Protein AF-A0A660MXU9-F1 (afdb_monomer)

Sequence (195 aa):
MKNKTTAGLLAIFLGGLGVHKFYLGESGQGFIYLIFCWTFIPAIFGLFEGISYFSHDQERWDNKYNDGKDVTGRDYYDQLLKFEQLREKGL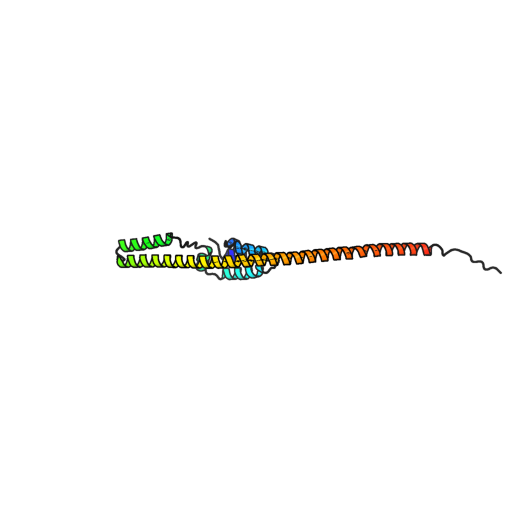IDQKEYERKVAELKEKIEKSENRKKQELQEIERIKEKNRKLNKILKRILFWVLGIILVRMAFVFLLIFLLGDSKDHKKSESVMNSSIGTTGNLFGENGGNVAGL

pLDDT: mean 81.88, std 14.17, range [42.75, 95.38]

Mean predicted aligned error: 16.98 Å

Solvent-accessible surface area (backbone atoms only — not comparable to full-atom values): 10810 Å² total; per-residue (Å²): 127,77,54,52,66,60,38,17,50,32,10,57,78,35,8,30,52,17,53,26,32,47,71,72,66,42,52,72,58,15,51,54,21,46,75,40,33,88,71,53,57,29,33,59,52,17,38,55,50,13,55,51,42,66,73,51,53,68,69,63,46,36,63,73,71,52,52,78,79,64,92,45,73,63,60,56,51,55,54,50,52,53,48,50,51,36,38,76,71,66,76,41,54,72,70,56,45,52,51,52,54,52,52,52,51,50,54,48,52,55,48,52,52,49,52,52,52,52,50,55,50,50,51,56,48,52,51,55,49,51,55,51,52,53,51,50,52,54,51,51,52,51,53,53,49,53,51,50,54,51,51,50,49,53,51,49,50,52,54,62,61,54,59,61,60,60,60,58,53,53,54,52,53,52,54,56,57,54,63,60,64,69,70,76,79,77,87,82,88,82,91,81,88,80,135

Secondary structure (DSSP, 8-state):
---HHHHHHHHHHHGGGTHHHHHHT-HHHHHHHHHTGGGSHHHHHHHHHHHHHHTS-HHHHHHHHT-----SHHHHHHHHHHHHHHHHTTSS-HHHHHHHHHHHHHHHHHHHHHHHHHHHHHHHHHHHHHHHHHHHHHHHHHHHHHHHHHHHHHHHHHHHHHTHHHHHHHHHHHHHHHHHHTTSSS---------

Structure (mmCIF, N/CA/C/O backbone):
data_AF-A0A660MXU9-F1
#
_entry.id   AF-A0A660MXU9-F1
#
loop_
_atom_site.group_PDB
_atom_site.id
_atom_site.type_symbol
_atom_site.label_atom_id
_atom_site.label_alt_id
_atom_site.label_comp_id
_atom_site.label_asym_id
_atom_site.label_entity_id
_atom_site.label_seq_id
_atom_site.pdbx_PDB_ins_code
_atom_site.Cartn_x
_atom_site.Cartn_y
_atom_site.Cartn_z
_atom_site.occupancy
_atom_site.B_iso_or_equiv
_atom_site.auth_seq_id
_atom_site.auth_comp_id
_atom_site.auth_asym_id
_atom_site.auth_atom_id
_atom_site.pdbx_PDB_model_num
ATOM 1 N N . MET A 1 1 ? -20.728 0.888 -2.886 1.00 77.81 1 MET A N 1
ATOM 2 C CA . MET A 1 1 ? -20.023 -0.342 -2.472 1.00 77.81 1 MET A CA 1
ATOM 3 C C . MET A 1 1 ? -19.399 -0.979 -3.702 1.00 77.81 1 MET A C 1
ATOM 5 O O . MET A 1 1 ? -20.051 -1.046 -4.737 1.00 77.81 1 MET A O 1
ATOM 9 N N . LYS A 1 2 ? -18.130 -1.364 -3.616 1.00 84.75 2 LYS A N 1
ATOM 10 C CA . LYS A 1 2 ? -17.364 -2.056 -4.655 1.00 84.75 2 LYS A CA 1
ATOM 11 C C . LYS A 1 2 ? -17.715 -3.540 -4.616 1.00 84.75 2 LYS A C 1
ATOM 13 O O . LYS A 1 2 ? -17.760 -4.130 -3.537 1.00 84.75 2 LYS A O 1
ATOM 18 N N . ASN A 1 3 ? -17.940 -4.139 -5.777 1.00 89.69 3 ASN A N 1
ATOM 19 C CA . ASN A 1 3 ? -18.342 -5.534 -5.911 1.00 89.69 3 ASN A CA 1
ATOM 20 C C . ASN A 1 3 ? -17.129 -6.417 -6.251 1.00 89.69 3 ASN A C 1
ATOM 22 O O . ASN A 1 3 ? -16.389 -6.122 -7.194 1.00 89.69 3 ASN A O 1
ATOM 26 N N . LYS A 1 4 ? -16.943 -7.509 -5.498 1.00 89.75 4 LYS A N 1
ATOM 27 C CA . LYS A 1 4 ? -15.837 -8.461 -5.687 1.00 89.75 4 LYS A CA 1
ATOM 28 C C . LYS A 1 4 ? -15.858 -9.143 -7.045 1.00 89.75 4 LYS A C 1
ATOM 30 O O . LYS A 1 4 ? -14.816 -9.291 -7.674 1.00 89.75 4 LYS A O 1
ATOM 35 N N . THR A 1 5 ? -17.048 -9.480 -7.530 1.00 90.31 5 THR A N 1
ATOM 36 C CA . THR A 1 5 ? -17.232 -10.154 -8.815 1.00 90.31 5 THR A CA 1
ATOM 37 C C . THR A 1 5 ? -16.805 -9.226 -9.946 1.00 90.31 5 THR A C 1
ATOM 39 O O . THR A 1 5 ? -16.012 -9.608 -10.798 1.00 90.31 5 THR A O 1
ATOM 42 N N . THR A 1 6 ? -17.238 -7.963 -9.908 1.00 91.19 6 THR A N 1
ATOM 43 C CA . THR A 1 6 ? -16.830 -6.949 -10.889 1.00 91.19 6 THR A CA 1
ATOM 44 C C . THR A 1 6 ? -15.319 -6.719 -10.870 1.00 91.19 6 THR A C 1
ATOM 46 O O . THR A 1 6 ? -14.705 -6.678 -11.933 1.00 91.19 6 THR A O 1
ATOM 49 N N . ALA A 1 7 ? -14.702 -6.637 -9.686 1.00 90.81 7 ALA A N 1
ATOM 50 C CA . ALA A 1 7 ? -13.251 -6.498 -9.556 1.00 90.81 7 ALA A CA 1
ATOM 51 C C . ALA A 1 7 ? -12.486 -7.712 -10.114 1.00 90.81 7 ALA A C 1
ATOM 53 O O . ALA A 1 7 ? -11.480 -7.532 -10.795 1.00 90.81 7 ALA A O 1
ATOM 54 N N . GLY A 1 8 ? -12.977 -8.932 -9.868 1.00 91.38 8 GLY A N 1
ATOM 55 C CA . GLY A 1 8 ? -12.412 -10.169 -10.409 1.00 91.38 8 GLY A CA 1
ATOM 56 C C . GLY A 1 8 ? -12.503 -10.247 -11.935 1.00 91.38 8 GLY A C 1
ATOM 57 O O . GLY A 1 8 ? -11.504 -10.530 -12.593 1.00 91.38 8 GLY A O 1
ATOM 58 N N . LEU A 1 9 ? -13.661 -9.913 -12.520 1.00 92.00 9 LEU A N 1
ATOM 59 C CA . LEU A 1 9 ? -13.820 -9.837 -13.979 1.00 92.00 9 LEU A CA 1
ATOM 60 C C . LEU A 1 9 ? -12.886 -8.789 -14.598 1.00 92.00 9 LEU A C 1
ATOM 62 O O . LEU A 1 9 ? -12.193 -9.078 -15.572 1.00 92.00 9 LEU A O 1
ATOM 66 N N . LEU A 1 10 ? -12.823 -7.589 -14.017 1.00 90.69 10 LEU A N 1
ATOM 67 C CA . LEU A 1 10 ? -11.909 -6.536 -14.469 1.00 90.69 10 LEU A CA 1
ATOM 68 C C . LEU A 1 10 ? -10.446 -6.991 -14.408 1.00 90.69 10 LEU A C 1
ATOM 70 O O . LEU A 1 10 ? -9.669 -6.640 -15.291 1.00 90.69 10 LEU A O 1
ATOM 74 N N . ALA A 1 11 ? -10.072 -7.781 -13.402 1.00 90.62 11 ALA A N 1
ATOM 75 C CA . ALA A 1 11 ? -8.710 -8.278 -13.246 1.00 90.62 11 ALA A CA 1
ATOM 76 C C . ALA A 1 11 ? -8.360 -9.362 -14.281 1.00 90.62 11 ALA A C 1
ATOM 78 O O . ALA A 1 11 ? -7.239 -9.390 -14.776 1.00 90.62 11 ALA A O 1
ATOM 79 N N . ILE A 1 12 ? -9.314 -10.211 -14.672 1.00 89.69 12 ILE A N 1
ATOM 80 C CA . ILE A 1 12 ? -9.086 -11.251 -15.689 1.00 89.69 12 ILE A CA 1
ATOM 81 C C . ILE A 1 12 ? -9.030 -10.652 -17.100 1.00 89.69 12 ILE A C 1
ATOM 83 O O . ILE A 1 12 ? -8.106 -10.943 -17.854 1.00 89.69 12 ILE A O 1
ATOM 87 N N . PHE A 1 13 ? -9.996 -9.804 -17.467 1.00 88.94 13 PHE A N 1
ATOM 88 C CA . PHE A 1 13 ? -10.093 -9.268 -18.832 1.00 88.94 13 PHE A CA 1
ATOM 89 C C . PHE A 1 13 ? -9.194 -8.051 -19.067 1.00 88.94 13 PHE A C 1
ATOM 91 O O . PHE A 1 13 ? -8.647 -7.877 -20.152 1.00 88.94 13 PHE A O 1
ATOM 98 N N . LEU A 1 14 ? -9.032 -7.206 -18.048 1.00 89.69 14 LEU A N 1
ATOM 99 C CA . LEU A 1 14 ? -8.335 -5.918 -18.116 1.00 89.69 14 LEU A CA 1
ATOM 100 C C . LEU A 1 14 ? -7.132 -5.850 -17.153 1.00 89.69 14 LEU A C 1
ATOM 102 O O . LEU A 1 14 ? -6.583 -4.770 -16.910 1.00 89.69 14 LEU A O 1
ATOM 106 N N . GLY A 1 15 ? -6.680 -7.000 -16.640 1.00 83.44 15 GLY A N 1
ATOM 107 C CA . GLY A 1 15 ? -5.554 -7.105 -15.709 1.00 83.44 15 GLY A CA 1
ATOM 108 C C . GLY A 1 15 ? -4.242 -6.585 -16.271 1.00 83.44 15 GLY A C 1
ATOM 109 O O . GLY A 1 15 ? -3.501 -5.920 -15.560 1.00 83.44 15 GLY A O 1
ATOM 110 N N . GLY A 1 16 ? -3.995 -6.781 -17.570 1.00 84.38 16 GLY A N 1
ATOM 111 C CA . GLY A 1 16 ? -2.799 -6.260 -18.243 1.00 84.38 16 GLY A CA 1
ATOM 112 C C . GLY A 1 16 ? -2.692 -4.732 -18.247 1.00 84.38 16 GLY A C 1
ATOM 113 O O . GLY A 1 16 ? -1.589 -4.198 -18.307 1.00 84.38 16 GLY A O 1
ATOM 114 N N . LEU A 1 17 ? -3.824 -4.032 -18.138 1.00 87.81 17 LEU A N 1
ATOM 115 C CA . LEU A 1 17 ? -3.893 -2.572 -18.037 1.00 87.81 17 LEU A CA 1
ATOM 116 C C . LEU A 1 17 ? -4.013 -2.088 -16.581 1.00 87.81 17 LEU A C 1
ATOM 118 O O . LEU A 1 17 ? -3.850 -0.899 -16.316 1.00 87.81 17 LEU A O 1
ATOM 122 N N . GLY A 1 18 ? -4.314 -2.987 -15.635 1.00 88.31 18 GLY A N 1
ATOM 123 C CA . GLY A 1 18 ? -4.484 -2.661 -14.216 1.00 88.31 18 GLY A CA 1
ATOM 124 C C . GLY A 1 18 ? -5.802 -1.967 -13.860 1.00 88.31 18 GLY A C 1
ATOM 125 O O . GLY A 1 18 ? -5.892 -1.346 -12.800 1.00 88.31 18 GLY A O 1
ATOM 126 N N . VAL A 1 19 ? -6.833 -2.037 -14.712 1.00 90.94 19 VAL A N 1
ATOM 127 C CA . VAL A 1 19 ? -8.106 -1.304 -14.512 1.00 90.94 19 VAL A CA 1
ATOM 128 C C . VAL A 1 19 ? -8.834 -1.731 -13.234 1.00 90.94 19 VAL A C 1
ATOM 130 O O . VAL A 1 19 ? -9.451 -0.905 -12.558 1.00 90.94 19 VAL A O 1
ATOM 133 N N . HIS A 1 20 ? -8.700 -2.994 -12.831 1.00 92.06 20 HIS A N 1
ATOM 134 C CA . HIS A 1 20 ? -9.252 -3.505 -11.574 1.00 92.06 20 HIS A CA 1
ATOM 135 C C . HIS A 1 20 ? -8.702 -2.789 -10.335 1.00 92.06 20 HIS A C 1
ATOM 137 O O . HIS A 1 20 ? -9.435 -2.609 -9.364 1.00 92.06 20 HIS A O 1
ATOM 143 N N . LYS A 1 21 ? -7.453 -2.308 -10.366 1.00 89.19 21 LYS A N 1
ATOM 144 C CA . LYS A 1 21 ? -6.863 -1.529 -9.264 1.00 89.19 21 LYS A CA 1
ATOM 145 C C . LYS A 1 21 ? -7.472 -0.139 -9.154 1.00 89.19 21 LYS A C 1
ATOM 147 O O . LYS A 1 21 ? -7.736 0.329 -8.047 1.00 89.19 21 LYS A O 1
ATOM 152 N N . PHE A 1 22 ? -7.772 0.492 -10.289 1.00 89.69 22 PHE A N 1
ATOM 153 C CA . PHE A 1 22 ? -8.488 1.767 -10.312 1.00 89.69 22 PHE A CA 1
ATOM 154 C C . PHE A 1 22 ? -9.921 1.619 -9.789 1.00 89.69 22 PHE A C 1
ATOM 156 O O . PHE A 1 22 ? -10.367 2.457 -9.009 1.00 89.69 22 PHE A O 1
ATOM 163 N N . TYR A 1 23 ? -10.605 0.516 -10.119 1.00 88.81 23 TYR A N 1
ATOM 164 C CA . TYR A 1 23 ? -11.930 0.205 -9.567 1.00 88.81 23 TYR A CA 1
ATOM 165 C C . TYR A 1 23 ? -11.922 0.085 -8.031 1.00 88.81 23 TYR A C 1
ATOM 167 O O . TYR A 1 23 ? -12.859 0.517 -7.358 1.00 88.81 23 TYR A O 1
ATOM 175 N N . LEU A 1 24 ? -10.842 -0.455 -7.456 1.00 87.31 24 LEU A N 1
ATOM 176 C CA . LEU A 1 24 ? -10.698 -0.614 -6.005 1.00 87.31 24 LEU A CA 1
ATOM 177 C C . LEU A 1 24 ? -10.271 0.673 -5.275 1.00 87.31 24 LEU A C 1
ATOM 179 O O . LEU A 1 24 ? -10.400 0.742 -4.049 1.00 87.31 24 LEU A O 1
ATOM 183 N N . GLY A 1 25 ? -9.848 1.710 -6.007 1.00 83.50 25 GLY A N 1
ATOM 184 C CA . GLY A 1 25 ? -9.304 2.958 -5.459 1.00 83.50 25 GLY A CA 1
ATOM 185 C C . GLY A 1 25 ? -7.797 2.909 -5.174 1.00 83.50 25 GLY A C 1
ATOM 186 O O . GLY A 1 25 ? -7.254 3.825 -4.563 1.00 83.50 25 GLY A O 1
ATOM 187 N N . GLU A 1 26 ? -7.102 1.862 -5.627 1.00 85.81 26 GLU A N 1
ATOM 188 C CA . GLU A 1 26 ? -5.655 1.669 -5.473 1.00 85.81 26 GLU A CA 1
ATOM 189 C C . GLU A 1 26 ? -4.888 2.288 -6.665 1.00 85.81 26 GLU A C 1
ATOM 191 O O . GLU A 1 26 ? -4.078 1.632 -7.326 1.00 85.81 26 GLU A O 1
ATOM 196 N N . SER A 1 27 ? -5.136 3.571 -6.963 1.00 84.94 27 SER A N 1
ATOM 197 C CA . SER A 1 27 ? -4.652 4.250 -8.183 1.00 84.94 27 SER A CA 1
ATOM 198 C C . SER A 1 27 ? -3.130 4.207 -8.374 1.00 84.94 27 SER A C 1
ATOM 200 O O . SER A 1 27 ? -2.647 4.165 -9.504 1.00 84.94 27 SER A O 1
ATOM 202 N N . GLY A 1 28 ? -2.361 4.173 -7.280 1.00 86.69 28 GLY A N 1
ATOM 203 C CA . GLY A 1 28 ? -0.902 4.039 -7.338 1.00 86.69 28 GLY A CA 1
ATOM 204 C C . GLY A 1 28 ? -0.446 2.709 -7.949 1.00 86.69 28 GLY A C 1
ATOM 205 O O . GLY A 1 28 ? 0.465 2.697 -8.772 1.00 86.69 28 GLY A O 1
ATOM 206 N N . GLN A 1 29 ? -1.104 1.596 -7.601 1.00 85.88 29 GLN A N 1
ATOM 207 C CA . GLN A 1 29 ? -0.795 0.285 -8.184 1.00 85.88 29 GLN A CA 1
ATOM 208 C C . GLN A 1 29 ? -1.282 0.185 -9.631 1.00 85.88 29 GLN A C 1
ATOM 210 O O . GLN A 1 29 ? -0.568 -0.356 -10.472 1.00 85.88 29 GLN A O 1
ATOM 215 N N . GLY A 1 30 ? -2.439 0.776 -9.943 1.00 88.38 30 GLY A N 1
ATOM 216 C CA . GLY A 1 30 ? -2.940 0.855 -11.316 1.00 88.38 30 GLY A CA 1
ATOM 217 C C . GLY A 1 30 ? -1.953 1.538 -12.271 1.00 88.38 30 GLY A C 1
ATOM 218 O O . GLY A 1 30 ? -1.724 1.049 -13.374 1.00 88.38 30 GLY A O 1
ATOM 219 N N . PHE A 1 31 ? -1.284 2.612 -11.834 1.00 89.75 31 PHE A N 1
ATOM 220 C CA . PHE A 1 31 ? -0.287 3.302 -12.663 1.00 89.75 31 PHE A CA 1
ATOM 221 C C . PHE A 1 31 ? 0.958 2.447 -12.940 1.00 89.75 31 PHE A C 1
ATOM 223 O O . PHE A 1 31 ? 1.503 2.482 -14.040 1.00 89.75 31 PHE A O 1
ATOM 230 N N . ILE A 1 32 ? 1.389 1.640 -11.965 1.00 87.00 32 ILE A N 1
ATOM 231 C CA . ILE A 1 32 ? 2.496 0.691 -12.154 1.00 87.00 32 ILE A CA 1
ATOM 232 C C . ILE A 1 32 ? 2.116 -0.340 -13.221 1.00 87.00 32 ILE A C 1
ATOM 234 O O . ILE A 1 32 ? 2.888 -0.569 -14.149 1.00 87.00 32 ILE A O 1
ATOM 238 N N . TYR A 1 33 ? 0.915 -0.912 -13.132 1.00 88.50 33 TYR A N 1
ATOM 239 C CA . TYR A 1 33 ? 0.416 -1.864 -14.127 1.00 88.50 33 TYR A CA 1
ATOM 240 C C . TYR A 1 33 ? 0.352 -1.240 -15.528 1.00 88.50 33 TYR A C 1
ATOM 242 O O . TYR A 1 33 ? 0.762 -1.875 -16.496 1.00 88.50 33 TYR A O 1
ATOM 250 N N . LEU A 1 34 ? -0.069 0.023 -15.629 1.00 88.00 34 LEU A N 1
ATOM 251 C CA . LEU A 1 34 ? -0.152 0.738 -16.900 1.00 88.00 34 LEU A CA 1
ATOM 252 C C . LEU A 1 34 ? 1.224 0.988 -17.539 1.00 88.00 34 LEU A C 1
ATOM 254 O O . LEU A 1 34 ? 1.370 0.818 -18.743 1.00 88.00 34 LEU A O 1
ATOM 258 N N . ILE A 1 35 ? 2.249 1.348 -16.756 1.00 88.06 35 ILE A N 1
ATOM 259 C CA . ILE A 1 35 ? 3.618 1.546 -17.275 1.00 88.06 35 ILE A CA 1
ATOM 260 C C . ILE A 1 35 ? 4.226 0.226 -17.763 1.00 88.06 35 ILE A C 1
ATOM 262 O O . ILE A 1 35 ? 4.982 0.211 -18.733 1.00 88.06 35 ILE A O 1
ATOM 266 N N . PHE A 1 36 ? 3.919 -0.883 -17.089 1.00 83.00 36 PHE A N 1
ATOM 267 C CA . PHE A 1 36 ? 4.445 -2.205 -17.425 1.00 83.00 36 PHE A CA 1
ATOM 268 C C . PHE A 1 36 ? 3.559 -2.989 -18.403 1.00 83.00 36 PHE A C 1
ATOM 270 O O . PHE A 1 36 ? 3.879 -4.133 -18.707 1.00 83.00 36 PHE A O 1
ATOM 277 N N . CYS A 1 37 ? 2.474 -2.415 -18.933 1.00 85.25 37 CYS A N 1
ATOM 278 C CA . CYS A 1 37 ? 1.518 -3.157 -19.766 1.00 85.25 37 CYS A CA 1
ATOM 279 C C . CYS A 1 37 ? 2.165 -3.790 -21.016 1.00 85.25 37 CYS A C 1
ATOM 281 O O . CYS A 1 37 ? 1.760 -4.865 -21.450 1.00 85.25 37 CYS A O 1
ATOM 283 N N . TRP A 1 38 ? 3.238 -3.182 -21.533 1.00 83.81 38 TRP A N 1
ATOM 284 C CA . TRP A 1 38 ? 4.005 -3.669 -22.683 1.00 83.81 38 TRP A CA 1
ATOM 285 C C . TRP A 1 38 ? 4.897 -4.886 -22.391 1.00 83.81 38 TRP A C 1
ATOM 287 O O . TRP A 1 38 ? 5.351 -5.539 -23.326 1.00 83.81 38 TRP A O 1
ATOM 297 N N . THR A 1 39 ? 5.152 -5.223 -21.122 1.00 83.06 39 THR A N 1
ATOM 298 C CA . THR A 1 39 ? 5.961 -6.400 -20.764 1.00 83.06 39 THR A CA 1
ATOM 299 C C . THR A 1 39 ? 5.128 -7.673 -20.632 1.00 83.06 39 THR A C 1
ATOM 301 O O . THR A 1 39 ? 5.692 -8.730 -20.368 1.00 83.06 39 THR A O 1
ATOM 304 N N . PHE A 1 40 ? 3.796 -7.588 -20.771 1.00 81.88 40 PHE A N 1
ATOM 305 C CA . PHE A 1 40 ? 2.817 -8.662 -20.520 1.00 81.88 40 PHE A CA 1
ATOM 306 C C . PHE A 1 40 ? 2.827 -9.263 -19.098 1.00 81.88 40 PHE A C 1
ATOM 308 O O . PHE A 1 40 ? 1.883 -9.958 -18.723 1.00 81.88 40 PHE A O 1
ATOM 315 N N . ILE A 1 41 ? 3.814 -8.936 -18.258 1.00 86.38 41 ILE A N 1
ATOM 316 C CA . ILE A 1 41 ? 3.898 -9.341 -16.848 1.00 86.38 41 ILE A CA 1
ATOM 317 C C . ILE A 1 41 ? 2.635 -8.933 -16.062 1.00 86.38 41 ILE A C 1
ATOM 319 O O . ILE A 1 41 ? 2.099 -9.780 -15.343 1.00 86.38 41 ILE A O 1
ATOM 323 N N . PRO A 1 42 ? 2.089 -7.704 -16.208 1.00 86.50 42 PRO A N 1
ATOM 324 C CA . PRO A 1 42 ? 0.882 -7.302 -15.480 1.00 86.50 42 PRO A CA 1
ATOM 325 C C . PRO A 1 42 ? -0.353 -8.149 -15.806 1.00 86.50 42 PRO A C 1
ATOM 327 O O . PRO A 1 42 ? -1.220 -8.312 -14.951 1.00 86.50 42 PRO A O 1
ATOM 330 N N . ALA A 1 43 ? -0.432 -8.732 -17.008 1.00 86.44 43 ALA A N 1
ATOM 331 C CA . ALA A 1 43 ? -1.563 -9.571 -17.401 1.00 86.44 43 ALA A CA 1
ATOM 332 C C . ALA A 1 43 ? -1.605 -10.881 -16.599 1.00 86.44 43 ALA A C 1
ATOM 334 O O . ALA A 1 43 ? -2.670 -11.296 -16.147 1.00 86.44 43 ALA A O 1
ATOM 335 N N . ILE A 1 44 ? -0.439 -11.489 -16.353 1.00 90.56 44 ILE A N 1
ATOM 336 C CA . ILE A 1 44 ? -0.323 -12.718 -15.558 1.00 90.56 44 ILE A CA 1
ATOM 337 C C . ILE A 1 44 ? -0.666 -12.436 -14.091 1.00 90.56 44 ILE A C 1
ATOM 339 O O . ILE A 1 44 ? -1.448 -13.165 -13.484 1.00 90.56 44 ILE A O 1
ATOM 343 N N . PHE A 1 45 ? -0.131 -11.350 -13.525 1.00 90.00 45 PHE A N 1
ATOM 344 C CA . PHE A 1 45 ? -0.449 -10.949 -12.152 1.00 90.00 45 PHE A CA 1
ATOM 345 C C . PHE A 1 45 ? -1.931 -10.594 -11.972 1.00 90.00 45 PHE A C 1
ATOM 347 O O . PHE A 1 45 ? -2.537 -11.017 -10.989 1.00 90.00 45 PHE A O 1
ATOM 354 N N . GLY A 1 46 ? -2.536 -9.890 -12.934 1.00 88.25 46 GLY A N 1
ATOM 355 C CA . GLY A 1 46 ? -3.966 -9.576 -12.923 1.00 88.25 46 GLY A CA 1
ATOM 356 C C . GLY A 1 46 ? -4.850 -10.826 -12.928 1.00 88.25 46 GLY A C 1
ATOM 357 O O . GLY A 1 46 ? -5.851 -10.868 -12.217 1.00 88.25 46 GLY A O 1
ATOM 358 N N . LEU A 1 47 ? -4.443 -11.885 -13.633 1.00 91.12 47 LEU A N 1
ATOM 359 C CA . LEU A 1 47 ? -5.163 -13.158 -13.640 1.00 91.12 47 LEU A CA 1
ATOM 360 C C . LEU A 1 47 ? -5.128 -13.852 -12.267 1.00 91.12 47 LEU A C 1
ATOM 362 O O . LEU A 1 47 ? -6.171 -14.286 -11.774 1.00 91.12 47 LEU A O 1
ATOM 366 N N . PHE A 1 48 ? -3.964 -13.894 -11.606 1.00 93.62 48 PHE A N 1
ATOM 367 C CA . PHE A 1 48 ? -3.854 -14.414 -10.234 1.00 93.62 48 PHE A CA 1
ATOM 368 C C . PHE A 1 48 ? -4.664 -13.586 -9.229 1.00 93.62 48 PHE A C 1
ATOM 370 O O . PHE A 1 48 ? -5.350 -14.147 -8.372 1.00 93.62 48 PHE A O 1
ATOM 377 N N . GLU A 1 49 ? -4.613 -12.256 -9.335 1.0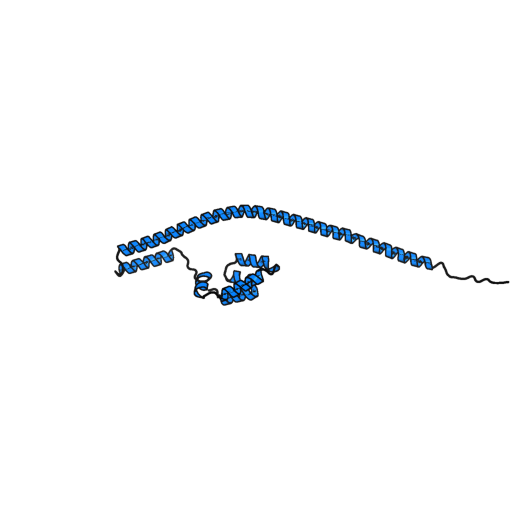0 89.75 49 GLU A N 1
ATOM 378 C CA . GLU A 1 49 ? -5.402 -11.364 -8.483 1.00 89.75 49 GLU A CA 1
ATOM 379 C C . GLU A 1 49 ? -6.907 -11.549 -8.708 1.00 89.75 49 GLU A C 1
ATOM 381 O O . GLU A 1 49 ? -7.660 -11.614 -7.737 1.00 89.75 49 GLU A O 1
ATOM 386 N N . GLY A 1 50 ? -7.345 -11.717 -9.958 1.00 91.50 50 GLY A N 1
ATOM 387 C CA . GLY A 1 50 ? -8.743 -11.970 -10.294 1.00 91.50 50 GLY A CA 1
ATOM 388 C C . GLY A 1 50 ? -9.285 -13.241 -9.646 1.00 91.50 50 GLY A C 1
ATOM 389 O O . GLY A 1 50 ? -10.330 -13.196 -8.998 1.00 91.50 50 GLY A O 1
ATOM 390 N N . ILE A 1 51 ? -8.543 -14.350 -9.735 1.00 92.44 51 ILE A N 1
ATOM 391 C CA . ILE A 1 51 ? -8.902 -15.617 -9.073 1.00 92.44 51 ILE A CA 1
ATOM 392 C C . ILE A 1 51 ? -8.929 -15.439 -7.548 1.00 92.44 51 ILE A C 1
ATOM 394 O O . ILE A 1 51 ? -9.872 -15.865 -6.886 1.00 92.44 51 ILE A O 1
ATOM 398 N N . SER A 1 52 ? -7.930 -14.753 -6.987 1.00 90.25 52 SER A N 1
ATOM 399 C CA . SER A 1 52 ? -7.866 -14.465 -5.551 1.00 90.25 52 SER A CA 1
ATOM 400 C C . SER A 1 52 ? -9.074 -13.657 -5.060 1.00 90.25 52 SER A C 1
ATOM 402 O O . SER A 1 52 ? -9.600 -13.929 -3.980 1.00 90.25 52 SER A O 1
ATOM 404 N N . TYR A 1 53 ? -9.567 -12.690 -5.840 1.00 90.62 53 TYR A N 1
ATOM 405 C CA . TYR A 1 53 ? -10.751 -11.901 -5.478 1.00 90.62 53 TYR A CA 1
ATOM 406 C C . TYR A 1 53 ? -12.034 -12.729 -5.445 1.00 90.62 53 TYR A C 1
ATOM 408 O O . TYR A 1 53 ? -12.867 -12.503 -4.566 1.00 90.62 53 TYR A O 1
ATOM 416 N N . PHE A 1 54 ? -12.180 -13.718 -6.330 1.00 88.56 54 PHE A N 1
ATOM 417 C CA . PHE A 1 54 ? -13.308 -14.650 -6.269 1.00 88.56 54 PHE A CA 1
ATOM 418 C C . PHE A 1 54 ? -13.278 -15.525 -5.014 1.00 88.56 54 PHE A C 1
ATOM 420 O O . PHE A 1 54 ? -14.334 -15.814 -4.454 1.00 88.56 54 PHE A O 1
ATOM 427 N N . SER A 1 55 ? -12.085 -15.875 -4.531 1.00 89.00 55 SER A N 1
ATOM 428 C CA . SER A 1 55 ? -11.898 -16.682 -3.321 1.00 89.00 55 SER A CA 1
ATOM 429 C C . SER A 1 55 ? -12.035 -15.902 -2.006 1.00 89.00 55 SER A C 1
ATOM 431 O O . SER A 1 55 ? -11.892 -16.493 -0.940 1.00 89.00 55 SER A O 1
ATOM 433 N N . HIS A 1 56 ? -12.284 -14.587 -2.034 1.00 84.88 56 HIS A N 1
ATOM 434 C CA . HIS A 1 56 ? -12.507 -13.814 -0.809 1.00 84.88 56 HIS A CA 1
ATOM 435 C C . HIS A 1 56 ? -13.946 -13.955 -0.285 1.00 84.88 56 HIS A C 1
ATOM 437 O O . HIS A 1 56 ? -14.931 -13.766 -1.015 1.00 84.88 56 HIS A O 1
ATOM 443 N N . ASP A 1 5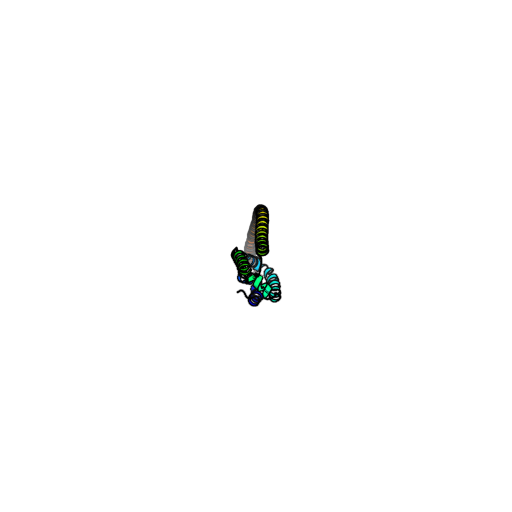7 ? -14.059 -14.174 1.027 1.00 89.12 57 ASP A N 1
ATOM 444 C CA . ASP A 1 57 ? -15.324 -14.089 1.757 1.00 89.12 57 ASP A CA 1
ATOM 445 C C . ASP A 1 57 ? -15.918 -12.681 1.686 1.00 89.12 57 ASP A C 1
ATOM 447 O O . ASP A 1 57 ? -15.197 -11.678 1.664 1.00 89.12 57 ASP A O 1
ATOM 451 N N . GLN A 1 58 ? -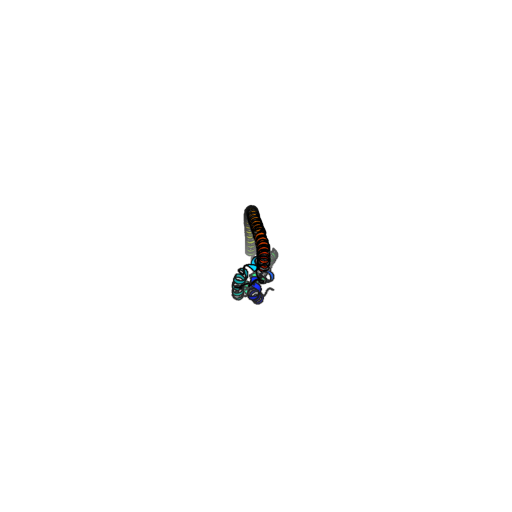17.252 -12.604 1.664 1.00 85.25 58 GLN A N 1
ATOM 452 C CA . GLN A 1 58 ? -17.973 -11.336 1.520 1.00 85.25 58 GLN A CA 1
ATOM 453 C C . GLN A 1 58 ? -17.683 -10.375 2.679 1.00 85.25 58 GLN A C 1
ATOM 455 O O . GLN A 1 58 ? -17.385 -9.210 2.444 1.00 85.25 58 GLN A O 1
ATOM 460 N N . GLU A 1 59 ? -17.671 -10.878 3.913 1.00 80.50 59 GLU A N 1
ATOM 461 C CA . GLU A 1 59 ? -17.352 -10.081 5.101 1.00 80.50 59 GLU A CA 1
ATOM 462 C C . GLU A 1 59 ? -15.930 -9.504 5.031 1.00 80.50 59 GLU A C 1
ATOM 464 O O . GLU A 1 59 ? -15.703 -8.322 5.288 1.00 80.50 59 GLU A O 1
ATOM 469 N N . ARG A 1 60 ? -14.958 -10.321 4.606 1.00 80.19 60 ARG A N 1
ATOM 470 C CA . ARG A 1 60 ? -13.562 -9.894 4.454 1.00 80.19 60 ARG A CA 1
ATOM 471 C C . ARG A 1 60 ? -13.402 -8.853 3.347 1.00 80.19 60 ARG A C 1
ATOM 473 O O . ARG A 1 60 ? -12.597 -7.932 3.483 1.00 80.19 60 ARG A O 1
ATOM 480 N N . TRP A 1 61 ? -14.153 -9.002 2.258 1.00 85.25 61 TRP A N 1
ATOM 481 C CA . TRP A 1 61 ? -14.195 -8.040 1.162 1.00 85.25 61 TRP A CA 1
ATOM 482 C C . TRP A 1 61 ? -14.768 -6.702 1.614 1.00 85.25 61 TRP A C 1
ATOM 484 O O . TRP A 1 61 ? -14.157 -5.656 1.381 1.00 85.25 61 TRP A O 1
ATOM 494 N N . ASP A 1 62 ? -15.917 -6.745 2.284 1.00 84.88 62 ASP A N 1
ATOM 495 C CA . ASP A 1 62 ? -16.613 -5.548 2.716 1.00 84.88 62 ASP A CA 1
ATOM 496 C C . ASP A 1 62 ? -15.770 -4.797 3.747 1.00 84.88 62 ASP A C 1
ATOM 498 O O . ASP A 1 62 ? -15.483 -3.625 3.520 1.00 84.88 62 ASP A O 1
ATOM 502 N N . ASN A 1 63 ? -15.202 -5.483 4.744 1.00 80.62 63 ASN A N 1
ATOM 503 C CA . ASN A 1 63 ? -14.253 -4.901 5.704 1.00 80.62 63 ASN A CA 1
ATOM 504 C C . ASN A 1 63 ? -13.050 -4.207 5.038 1.00 80.62 63 ASN A C 1
ATOM 506 O O . ASN A 1 63 ? -12.596 -3.160 5.496 1.00 80.62 63 ASN A O 1
ATOM 510 N N . LYS A 1 64 ? -12.518 -4.767 3.944 1.00 81.25 64 LYS A N 1
ATOM 511 C CA . LYS A 1 64 ? -11.315 -4.236 3.284 1.00 81.25 64 LYS A CA 1
ATOM 512 C C . LYS A 1 64 ? -11.603 -3.100 2.300 1.00 81.25 64 LYS A C 1
ATOM 514 O O . LYS A 1 64 ? -10.800 -2.177 2.187 1.00 81.25 64 LYS A O 1
ATOM 519 N N . TYR A 1 65 ? -12.706 -3.177 1.557 1.00 81.31 65 TYR A N 1
ATOM 520 C CA . TYR A 1 65 ? -12.956 -2.298 0.411 1.00 81.31 65 TYR A CA 1
ATOM 521 C C . TYR A 1 65 ? -14.173 -1.374 0.571 1.00 81.31 65 TYR A C 1
ATOM 523 O O . TYR A 1 65 ? -14.225 -0.359 -0.136 1.00 81.31 65 TYR A O 1
ATOM 531 N N . ASN A 1 66 ? -15.111 -1.692 1.475 1.00 80.50 66 ASN A N 1
ATOM 532 C CA . ASN A 1 66 ? -16.415 -1.025 1.616 1.00 80.50 66 ASN A CA 1
ATOM 533 C C . ASN A 1 66 ? -16.725 -0.474 3.013 1.00 80.50 66 ASN A C 1
ATOM 535 O O . ASN A 1 66 ? -17.519 0.455 3.110 1.00 80.50 66 ASN A O 1
ATOM 539 N N . ASP A 1 67 ? -16.138 -1.034 4.066 1.00 71.44 67 ASP A N 1
ATOM 540 C CA . ASP A 1 67 ? -16.610 -0.854 5.440 1.00 71.44 67 ASP A CA 1
ATOM 541 C C . ASP A 1 67 ? -16.281 0.520 5.995 1.00 71.44 67 ASP A C 1
ATOM 543 O O . ASP A 1 67 ? -16.968 0.980 6.892 1.00 71.44 67 ASP A O 1
ATOM 547 N N . GLY A 1 68 ? -15.291 1.222 5.435 1.00 60.66 68 GLY A N 1
ATOM 548 C CA . GLY A 1 68 ? -15.055 2.628 5.753 1.00 60.66 68 GLY A CA 1
ATOM 549 C C . GLY A 1 68 ? -14.992 2.921 7.252 1.00 60.66 68 GLY A C 1
ATOM 550 O O . GLY A 1 68 ? -15.210 4.075 7.602 1.00 60.66 68 GLY A O 1
ATOM 551 N N . LYS A 1 69 ? -14.734 1.901 8.099 1.00 53.09 69 LYS A N 1
ATOM 552 C CA . LYS A 1 69 ? -14.701 2.005 9.554 1.00 53.09 69 LYS A CA 1
ATOM 553 C C . LYS A 1 69 ? -13.550 2.909 9.891 1.00 53.09 69 LYS A C 1
ATOM 555 O O . LYS A 1 69 ? -12.385 2.522 10.004 1.00 53.09 69 LYS A O 1
ATOM 560 N N . ASP A 1 70 ? -13.912 4.167 9.960 1.00 52.62 70 ASP A N 1
ATOM 561 C CA . ASP A 1 70 ? -13.099 5.224 10.434 1.00 52.62 70 ASP A CA 1
ATOM 562 C C . ASP A 1 70 ? -12.991 4.966 11.930 1.00 52.62 70 ASP A C 1
ATOM 564 O O . ASP A 1 70 ? -13.924 5.159 12.699 1.00 52.62 70 ASP A O 1
ATOM 568 N N . VAL A 1 71 ? -11.819 4.499 12.358 1.00 55.91 71 VAL A N 1
ATOM 569 C CA . VAL A 1 71 ? -11.404 4.593 13.761 1.00 55.91 71 VAL A CA 1
ATOM 570 C C . VAL A 1 71 ? -11.153 6.079 14.053 1.00 55.91 71 VAL A C 1
ATOM 572 O O . VAL A 1 71 ? -10.025 6.520 14.280 1.00 55.91 71 VAL A O 1
ATOM 575 N N . THR A 1 72 ? -12.194 6.888 13.896 1.00 57.28 72 THR A N 1
ATOM 576 C CA . THR A 1 72 ? -12.265 8.292 14.264 1.00 57.28 72 THR A CA 1
ATOM 577 C C . THR A 1 72 ? -12.920 8.371 15.632 1.00 57.28 72 THR A C 1
ATOM 579 O O . THR A 1 72 ? -13.569 7.432 16.092 1.00 57.28 72 THR A O 1
ATOM 582 N N . GLY A 1 73 ? -12.762 9.510 16.305 1.00 61.97 73 GLY A N 1
ATOM 583 C CA . GLY A 1 73 ? -13.288 9.714 17.655 1.00 61.97 73 GLY A CA 1
ATOM 584 C C . GLY A 1 73 ? -14.796 9.471 17.812 1.00 61.97 73 GLY A C 1
ATOM 585 O O . GLY A 1 73 ? -15.250 9.376 18.944 1.00 61.97 73 GLY A O 1
ATOM 586 N N . ARG A 1 74 ? -15.572 9.324 16.725 1.00 69.62 74 ARG A N 1
ATOM 587 C CA . ARG A 1 74 ? -17.005 9.003 16.794 1.00 69.62 74 ARG A CA 1
ATOM 588 C C . ARG A 1 74 ? -17.291 7.665 17.480 1.00 69.62 74 ARG A C 1
ATOM 590 O O . ARG A 1 74 ? -18.106 7.647 18.392 1.00 69.62 74 ARG A O 1
ATOM 597 N N . ASP A 1 75 ? -16.556 6.602 17.151 1.00 75.69 75 ASP A N 1
ATOM 598 C CA . ASP A 1 75 ? -16.716 5.288 17.801 1.00 75.69 75 ASP A CA 1
ATOM 599 C C . ASP A 1 75 ? -16.393 5.346 19.311 1.00 75.69 75 ASP A C 1
ATOM 601 O O . ASP A 1 75 ? -17.048 4.701 20.128 1.00 75.69 75 ASP A O 1
ATOM 605 N N . TYR A 1 76 ? -15.445 6.204 19.714 1.00 80.75 76 TYR A N 1
ATOM 606 C CA . TYR A 1 76 ? -15.143 6.443 21.129 1.00 80.75 76 TYR A CA 1
ATOM 607 C C . TYR A 1 76 ? -16.324 7.071 21.875 1.00 80.75 76 TYR A C 1
ATOM 609 O O . TYR A 1 76 ? -16.693 6.577 22.941 1.00 80.75 76 TYR A O 1
ATOM 617 N N . TYR A 1 77 ? -16.924 8.136 21.332 1.00 82.19 77 TYR A N 1
ATOM 618 C CA . TYR A 1 77 ? -18.074 8.787 21.965 1.00 82.19 77 TYR A CA 1
ATOM 619 C C . TYR A 1 77 ? -19.302 7.870 22.000 1.00 82.19 77 TYR A C 1
ATOM 621 O O . TYR A 1 77 ? -19.976 7.828 23.027 1.00 82.19 77 TYR A O 1
ATOM 629 N N . ASP A 1 78 ? -19.550 7.088 20.946 1.00 85.06 78 ASP A N 1
ATOM 630 C CA . ASP A 1 78 ? -20.653 6.118 20.902 1.00 85.06 78 ASP A CA 1
ATOM 631 C C . ASP A 1 78 ? -20.494 5.026 21.974 1.00 85.06 78 ASP A C 1
ATOM 633 O O . ASP A 1 78 ? -21.449 4.681 22.678 1.00 85.06 78 ASP A O 1
ATOM 637 N N . GLN A 1 79 ? -19.275 4.509 22.163 1.00 85.88 79 GLN A N 1
ATOM 638 C CA . GLN A 1 79 ? -18.981 3.551 23.232 1.00 85.88 79 GLN A CA 1
ATOM 639 C C . GLN A 1 79 ? -19.098 4.182 24.625 1.00 85.88 79 GLN A C 1
ATOM 641 O O . GLN A 1 79 ? -19.641 3.553 25.536 1.00 85.88 79 GLN A O 1
ATOM 646 N N . LEU A 1 80 ? -18.648 5.431 24.792 1.00 89.06 80 LEU A N 1
ATOM 647 C CA . LEU A 1 80 ? -18.773 6.166 26.051 1.00 89.06 80 LEU A CA 1
ATOM 648 C C . LEU A 1 80 ? -20.246 6.375 26.430 1.00 89.06 80 LEU A C 1
ATOM 650 O O . LEU A 1 80 ? -20.642 6.082 27.559 1.00 89.06 80 LEU A O 1
ATOM 654 N N . LEU A 1 81 ? -21.062 6.801 25.461 1.00 90.50 81 LEU A N 1
ATOM 655 C CA . LEU A 1 81 ? -22.496 7.026 25.622 1.00 90.50 81 LEU A CA 1
ATOM 656 C C . LEU A 1 81 ? -23.219 5.727 25.994 1.00 90.50 81 LEU A C 1
ATOM 658 O O . LEU A 1 81 ? -24.080 5.716 26.873 1.00 90.50 81 LEU A O 1
ATOM 662 N N . LYS A 1 82 ? -22.830 4.602 25.385 1.00 91.94 82 LYS A N 1
ATOM 663 C CA . LYS A 1 82 ? -23.359 3.281 25.741 1.00 91.94 82 LYS A CA 1
ATOM 664 C C . LYS A 1 82 ? -23.058 2.918 27.197 1.00 91.94 82 LYS A C 1
ATOM 666 O O . LYS A 1 82 ? -23.930 2.385 27.881 1.00 91.94 82 LYS A O 1
ATOM 671 N N . PHE A 1 83 ? -21.849 3.191 27.689 1.00 92.75 83 PHE A N 1
ATOM 672 C CA . PHE A 1 83 ? -21.508 2.942 29.092 1.00 92.75 83 PHE A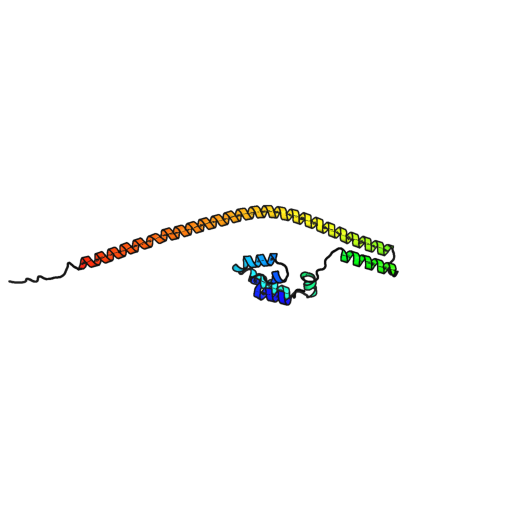 CA 1
ATOM 673 C C . PHE A 1 83 ? -22.276 3.863 30.043 1.00 92.75 83 PHE A C 1
ATOM 675 O O . PHE A 1 83 ? -22.748 3.404 31.082 1.00 92.75 83 PHE A O 1
ATOM 682 N N . GLU A 1 84 ? -22.467 5.127 29.673 1.00 92.12 84 GLU A N 1
ATOM 683 C CA . GLU A 1 84 ? -23.256 6.079 30.454 1.00 92.12 84 GLU A CA 1
ATOM 684 C C . GLU A 1 84 ? -24.723 5.642 30.582 1.00 92.12 84 GLU A C 1
ATOM 686 O O . GLU A 1 84 ? -25.255 5.603 31.692 1.00 92.12 84 GLU A O 1
ATOM 691 N N . GLN A 1 85 ? -25.336 5.187 29.485 1.00 93.62 85 GLN A N 1
ATOM 692 C CA . GLN A 1 85 ? -26.697 4.637 29.484 1.00 93.62 85 GLN A CA 1
ATOM 693 C C . GLN A 1 85 ? -26.834 3.376 30.345 1.00 93.62 85 GLN A C 1
ATOM 695 O O . GLN A 1 85 ? -27.852 3.179 31.006 1.00 93.62 85 GLN A O 1
ATOM 700 N N . LEU A 1 86 ? -25.834 2.487 30.331 1.00 94.00 86 LEU A N 1
ATOM 701 C CA . LEU A 1 86 ? -25.850 1.285 31.170 1.00 94.00 86 LEU A CA 1
ATOM 702 C C . LEU A 1 86 ? -25.792 1.642 32.658 1.00 94.00 86 LEU A C 1
ATOM 704 O O . LEU A 1 86 ? -26.467 1.002 33.464 1.00 94.00 86 LEU A O 1
ATOM 708 N N . ARG A 1 87 ? -25.021 2.673 33.015 1.00 93.56 87 ARG A N 1
ATOM 709 C CA . ARG A 1 87 ? -24.944 3.180 34.388 1.00 93.56 87 ARG A CA 1
ATOM 710 C C . ARG A 1 87 ? -26.264 3.819 34.813 1.00 93.56 87 ARG A C 1
ATOM 712 O O . ARG A 1 87 ? -26.757 3.519 35.892 1.00 93.56 87 ARG A O 1
ATOM 719 N N . GLU A 1 88 ? -26.852 4.662 33.966 1.00 94.38 88 GLU A N 1
ATOM 720 C CA . GLU A 1 88 ? -28.134 5.326 34.244 1.00 94.38 88 GLU A CA 1
ATOM 721 C C . GLU A 1 88 ? -29.273 4.315 34.454 1.00 94.38 88 GLU A C 1
ATOM 723 O O . GLU A 1 88 ? -30.093 4.465 35.354 1.00 94.38 88 GLU A O 1
ATOM 728 N N . LYS A 1 89 ? -29.269 3.221 33.684 1.00 94.62 89 LYS A N 1
ATOM 729 C CA . LYS A 1 89 ? -30.205 2.095 33.838 1.00 94.62 89 LYS A CA 1
ATOM 730 C C . LYS A 1 89 ? -29.932 1.210 35.063 1.00 94.62 89 LYS A C 1
ATOM 732 O O . LYS A 1 89 ? -30.656 0.238 35.264 1.00 94.62 89 LYS A O 1
ATOM 737 N N . GLY A 1 90 ? -28.882 1.484 35.841 1.00 92.38 90 GLY A N 1
ATOM 738 C CA . GLY A 1 90 ? -28.487 0.684 37.003 1.00 92.38 90 GLY A CA 1
ATOM 739 C C . GLY A 1 90 ? -27.938 -0.708 36.665 1.00 92.38 90 GLY A C 1
ATOM 740 O O . GLY A 1 90 ? -27.871 -1.562 37.543 1.00 92.38 90 GLY A O 1
ATOM 741 N N . LEU A 1 91 ? -27.561 -0.958 35.404 1.00 93.06 91 LEU A N 1
ATOM 742 C CA . LEU A 1 91 ? -27.018 -2.246 34.943 1.00 93.06 91 LEU A CA 1
ATOM 743 C C . LEU A 1 91 ? -25.536 -2.419 35.288 1.00 93.06 91 LEU A C 1
ATOM 745 O O . LEU A 1 91 ? -25.069 -3.549 35.402 1.00 93.06 91 LEU A O 1
ATOM 749 N N . ILE A 1 92 ? -24.797 -1.313 35.406 1.00 92.75 92 ILE A N 1
ATOM 750 C CA . ILE A 1 92 ? -23.397 -1.303 35.839 1.00 92.75 92 ILE A CA 1
ATOM 751 C C . ILE A 1 92 ? -23.208 -0.323 36.990 1.00 92.75 92 ILE A C 1
ATOM 753 O O . ILE A 1 92 ? -23.856 0.725 37.038 1.00 92.75 92 ILE A O 1
ATOM 757 N N . ASP A 1 93 ? -22.286 -0.650 37.890 1.00 93.12 93 ASP A N 1
ATOM 758 C CA . ASP A 1 93 ? -21.914 0.246 38.977 1.00 93.12 93 ASP A CA 1
ATOM 759 C C . ASP A 1 93 ? -20.935 1.346 38.507 1.00 93.12 93 ASP A C 1
ATOM 761 O O . ASP A 1 93 ? -20.322 1.275 37.434 1.00 93.12 93 ASP A O 1
ATOM 765 N N . GLN A 1 94 ? -20.782 2.392 39.322 1.00 93.38 94 GLN A N 1
ATOM 766 C CA . GLN A 1 94 ? -19.901 3.525 39.019 1.00 93.38 94 GLN A CA 1
ATOM 767 C C . GLN A 1 94 ? -18.423 3.106 38.878 1.00 93.38 94 GLN A C 1
ATOM 769 O O . GLN A 1 94 ? -17.707 3.638 38.031 1.00 93.38 94 GLN A O 1
ATOM 774 N N . LYS A 1 95 ? -17.965 2.119 39.657 1.00 95.38 95 LYS A N 1
ATOM 775 C CA . LYS A 1 95 ? -16.576 1.634 39.649 1.00 95.38 95 LYS A CA 1
ATOM 776 C C . LYS A 1 95 ? -16.271 0.812 38.390 1.00 95.38 95 LYS A C 1
ATOM 778 O O . LYS A 1 95 ? -15.141 0.794 37.900 1.00 95.38 95 LYS A O 1
ATOM 783 N N . GLU A 1 96 ? -17.259 0.099 37.865 1.00 93.88 96 GLU A N 1
ATOM 784 C CA . GLU A 1 96 ? -17.201 -0.642 36.613 1.00 93.88 96 GLU A CA 1
ATOM 785 C C . GLU A 1 96 ? -17.249 0.311 35.417 1.00 93.88 96 GLU A C 1
ATOM 787 O O . GLU A 1 96 ? -16.452 0.154 34.491 1.00 93.88 96 GLU A O 1
ATOM 792 N N . TYR A 1 97 ? -18.106 1.336 35.462 1.00 94.06 97 TYR A N 1
ATOM 793 C CA . TYR A 1 97 ? -18.120 2.420 34.476 1.00 94.06 97 TYR A CA 1
ATOM 794 C C . TYR A 1 97 ? -16.743 3.094 34.366 1.00 94.06 97 TYR A C 1
ATOM 796 O O . TYR A 1 97 ? -16.179 3.180 33.274 1.00 94.06 97 TYR A O 1
ATOM 804 N N . GLU A 1 98 ? -16.154 3.494 35.496 1.00 93.44 98 GLU A N 1
ATOM 805 C CA . GLU A 1 98 ? -14.828 4.120 35.541 1.00 93.44 98 GLU A CA 1
ATOM 806 C C . GLU A 1 98 ? -13.728 3.208 34.984 1.00 93.44 98 GLU A C 1
ATOM 808 O O . GLU A 1 98 ? -12.888 3.670 34.209 1.00 93.44 98 GLU A O 1
ATOM 813 N N . ARG A 1 99 ? -13.766 1.903 35.296 1.00 95.12 99 ARG A N 1
ATOM 814 C CA . ARG A 1 99 ? -12.840 0.918 34.711 1.00 95.12 99 ARG A CA 1
ATOM 815 C C . ARG A 1 99 ? -12.968 0.834 33.192 1.00 95.12 99 ARG A C 1
ATOM 817 O O . ARG A 1 99 ? -11.948 0.883 32.511 1.00 95.12 99 ARG A O 1
ATOM 824 N N . LYS A 1 100 ? -14.191 0.750 32.657 1.00 93.38 100 LYS A N 1
ATOM 825 C CA . LYS A 1 100 ? -14.431 0.662 31.204 1.00 93.38 100 LYS A CA 1
ATOM 826 C C . LYS A 1 100 ? -13.987 1.927 30.471 1.00 93.38 100 LYS A C 1
ATOM 828 O O . LYS A 1 100 ? -13.388 1.838 29.402 1.00 93.38 100 LYS A O 1
ATOM 833 N N . VAL A 1 101 ? -14.221 3.102 31.057 1.00 92.81 101 VAL A N 1
ATOM 834 C CA . VAL A 1 101 ? -13.759 4.383 30.498 1.00 92.81 101 VAL A CA 1
ATOM 835 C C . VAL A 1 101 ? -12.232 4.482 30.520 1.00 92.81 101 VAL A C 1
ATOM 837 O O . VAL A 1 101 ? -11.638 4.915 29.532 1.00 92.81 101 VAL A O 1
ATOM 840 N N . ALA A 1 102 ? -11.583 4.073 31.614 1.00 93.62 102 ALA A N 1
ATOM 841 C CA . ALA A 1 102 ? -10.125 4.063 31.713 1.00 93.62 102 ALA A CA 1
ATOM 842 C C . ALA A 1 102 ? -9.492 3.099 30.696 1.00 93.62 102 ALA A C 1
ATOM 844 O O . ALA A 1 102 ? -8.573 3.487 29.978 1.00 93.62 102 ALA A O 1
ATOM 845 N N . GLU A 1 103 ? -10.040 1.888 30.565 1.00 92.38 103 GLU A N 1
ATOM 846 C CA . GLU A 1 103 ? -9.593 0.896 29.582 1.00 92.38 103 GLU A CA 1
ATOM 847 C C . GLU A 1 103 ? -9.732 1.422 28.143 1.00 92.38 103 GLU A C 1
ATOM 849 O O . GLU A 1 103 ? -8.827 1.262 27.320 1.00 92.38 103 GLU A O 1
ATOM 854 N N . LEU A 1 104 ? -10.852 2.080 27.824 1.00 88.94 104 LEU A N 1
ATOM 855 C CA . LEU A 1 104 ? -11.081 2.636 26.492 1.00 88.94 104 LEU A CA 1
ATOM 856 C C . LEU A 1 104 ? -10.085 3.761 26.167 1.00 88.94 104 LEU A C 1
ATOM 858 O O . LEU A 1 104 ? -9.537 3.799 25.063 1.00 88.94 104 LEU A O 1
ATOM 862 N N . LYS A 1 105 ? -9.792 4.636 27.137 1.00 88.38 105 LYS A N 1
ATOM 863 C CA . LYS A 1 105 ? -8.768 5.683 26.998 1.00 88.38 105 LYS A CA 1
ATOM 864 C C . LYS A 1 105 ? -7.372 5.098 26.794 1.00 88.38 105 LYS A C 1
ATOM 866 O O . LYS A 1 105 ? -6.666 5.539 25.890 1.00 88.38 105 LYS A O 1
ATOM 871 N N . GLU A 1 106 ? -6.999 4.075 27.561 1.00 93.44 106 GLU A N 1
ATOM 872 C CA . GLU A 1 106 ? -5.705 3.399 27.417 1.00 93.44 106 GLU A CA 1
ATOM 873 C C . GLU A 1 106 ? -5.558 2.767 26.025 1.00 93.44 106 GLU A C 1
ATOM 875 O O . GLU A 1 106 ? -4.523 2.912 25.371 1.00 93.44 106 GLU A O 1
ATOM 880 N N . LYS A 1 107 ? -6.609 2.106 25.516 1.00 87.62 107 LYS A N 1
ATOM 881 C CA . LYS A 1 107 ? -6.609 1.538 24.156 1.00 87.62 107 LYS A CA 1
ATOM 882 C C . LYS A 1 107 ? -6.347 2.606 23.098 1.00 87.62 107 LYS A C 1
ATOM 884 O O . LYS A 1 107 ? -5.561 2.356 22.176 1.00 87.62 107 LYS A O 1
ATOM 889 N N . ILE A 1 108 ? -6.970 3.776 23.238 1.00 84.81 108 ILE A N 1
ATOM 890 C CA . ILE A 1 108 ? -6.787 4.909 22.327 1.00 84.81 108 ILE A CA 1
ATOM 891 C C . ILE A 1 108 ? -5.365 5.441 22.419 1.00 84.81 108 ILE A C 1
ATOM 893 O O . ILE A 1 108 ? -4.688 5.482 21.395 1.00 84.81 108 ILE A O 1
ATOM 897 N N . GLU A 1 109 ? -4.873 5.755 23.613 1.00 90.19 109 GLU A N 1
ATOM 898 C CA . GLU A 1 109 ? -3.520 6.278 23.809 1.00 90.19 109 GLU A CA 1
ATOM 899 C C . GLU A 1 109 ? -2.461 5.308 23.274 1.00 90.19 109 GLU A C 1
ATOM 901 O O . GLU A 1 109 ? -1.568 5.683 22.512 1.00 90.19 109 GLU A O 1
ATOM 906 N N . LYS A 1 110 ? -2.602 4.015 23.582 1.00 91.06 110 LYS A N 1
ATOM 907 C CA . LYS A 1 110 ? -1.722 2.972 23.052 1.00 91.06 110 LYS A CA 1
ATOM 908 C C . LYS A 1 110 ? -1.783 2.921 21.526 1.00 91.06 110 LYS A C 1
ATOM 910 O O . LYS A 1 110 ? -0.761 2.690 20.883 1.00 91.06 110 LYS A O 1
ATOM 915 N N . SER A 1 111 ? -2.961 3.110 20.930 1.00 85.38 111 SER A N 1
ATOM 916 C CA . SER A 1 111 ? -3.109 3.163 19.473 1.00 85.38 111 SER A CA 1
ATOM 917 C C . SER A 1 111 ? -2.481 4.416 18.857 1.00 85.38 111 SER A C 1
ATOM 919 O O . SER A 1 111 ? -1.826 4.308 17.823 1.00 85.38 111 SER A O 1
ATOM 921 N N . GLU A 1 112 ? -2.604 5.579 19.499 1.00 87.19 112 GLU A N 1
ATOM 922 C CA . GLU A 1 112 ? -1.971 6.821 19.057 1.00 87.19 112 GLU A CA 1
ATOM 923 C C . GLU A 1 112 ? -0.452 6.736 19.148 1.00 87.19 112 GLU A C 1
ATOM 925 O O . GLU A 1 112 ? 0.246 7.122 18.211 1.00 87.19 112 GLU A O 1
ATOM 930 N N . ASN A 1 113 ? 0.070 6.179 20.239 1.00 91.69 113 ASN A N 1
ATOM 931 C CA . ASN A 1 113 ? 1.501 5.983 20.423 1.00 91.69 113 ASN A CA 1
ATOM 932 C C . ASN A 1 113 ? 2.071 5.020 19.375 1.00 91.69 113 ASN A C 1
ATOM 934 O O . ASN A 1 113 ? 3.115 5.319 18.797 1.00 91.69 113 ASN A O 1
ATOM 938 N N . ARG A 1 114 ? 1.357 3.933 19.041 1.00 89.75 114 ARG A N 1
ATOM 939 C CA . ARG A 1 114 ? 1.728 3.060 17.912 1.00 89.75 114 ARG A CA 1
ATOM 940 C C . ARG A 1 114 ? 1.754 3.826 16.590 1.00 89.75 114 ARG A C 1
ATOM 942 O O . ARG A 1 114 ? 2.765 3.787 15.901 1.00 89.75 114 ARG A O 1
ATOM 949 N N . LYS A 1 115 ? 0.705 4.595 16.275 1.00 88.88 115 LYS A N 1
ATOM 950 C CA . LYS A 1 115 ? 0.657 5.411 15.048 1.00 88.88 115 LYS A CA 1
ATOM 951 C C . LYS A 1 115 ? 1.809 6.420 14.983 1.00 88.88 115 LYS A C 1
ATOM 953 O O . LYS A 1 115 ? 2.397 6.602 13.923 1.00 88.88 115 LYS A O 1
ATOM 958 N N . LYS A 1 116 ? 2.165 7.065 16.101 1.00 91.94 116 LYS A N 1
ATOM 959 C CA . LYS A 1 116 ? 3.311 7.991 16.178 1.00 91.94 116 LYS A CA 1
ATOM 960 C C . LYS A 1 116 ? 4.640 7.274 15.934 1.00 91.94 116 LYS A C 1
ATOM 962 O O . LYS A 1 116 ? 5.477 7.794 15.201 1.00 91.94 116 LYS A O 1
ATOM 967 N N . GLN A 1 117 ? 4.829 6.088 16.511 1.00 93.75 117 GLN A N 1
ATOM 968 C CA . GLN A 1 117 ? 6.020 5.264 16.284 1.00 93.75 117 GLN A CA 1
ATOM 969 C C . GLN A 1 117 ? 6.130 4.821 14.820 1.00 93.75 117 GLN A C 1
ATOM 971 O O . GLN A 1 117 ? 7.178 5.007 14.202 1.00 93.75 117 GLN A O 1
ATOM 976 N N . GLU A 1 118 ? 5.038 4.313 14.247 1.00 92.88 118 GLU A N 1
ATOM 977 C CA . GLU A 1 118 ? 4.951 3.941 12.832 1.00 92.88 118 GLU A CA 1
ATOM 978 C C . GLU A 1 118 ? 5.261 5.142 11.929 1.00 92.88 118 GLU A C 1
ATOM 980 O O . GLU A 1 118 ? 6.035 5.025 10.979 1.00 92.88 118 GLU A O 1
ATOM 985 N N . LEU A 1 119 ? 4.730 6.327 12.251 1.00 92.94 119 LEU A N 1
ATOM 986 C CA . LEU A 1 119 ? 4.982 7.548 11.489 1.00 92.94 119 LEU A CA 1
ATOM 987 C C . LEU A 1 119 ? 6.465 7.946 11.515 1.00 92.94 119 LEU A C 1
ATOM 989 O O . LEU A 1 119 ? 7.027 8.274 10.470 1.00 92.94 119 LEU A O 1
ATOM 993 N N . GLN A 1 120 ? 7.120 7.860 12.676 1.00 94.69 120 GLN A N 1
ATOM 994 C CA . GLN A 1 120 ? 8.557 8.125 12.810 1.00 94.69 120 GLN A CA 1
ATOM 995 C C . GLN A 1 120 ? 9.414 7.119 12.032 1.00 94.69 120 GLN A C 1
ATOM 997 O O . GLN A 1 120 ? 10.457 7.472 11.474 1.00 94.69 120 GLN A O 1
ATOM 1002 N N . GLU A 1 121 ? 9.016 5.848 12.003 1.00 94.56 121 GLU A N 1
ATOM 1003 C CA . GLU A 1 121 ? 9.708 4.827 11.221 1.00 94.56 121 GLU A CA 1
ATOM 1004 C C . GLU A 1 121 ? 9.534 5.059 9.716 1.00 94.56 121 GLU A C 1
ATOM 1006 O O . GLU A 1 121 ? 10.521 5.057 8.974 1.00 94.56 121 GLU A O 1
ATOM 1011 N N . ILE A 1 122 ? 8.313 5.363 9.270 1.00 91.81 122 ILE A N 1
ATOM 1012 C CA . ILE A 1 122 ? 8.017 5.724 7.880 1.00 91.81 122 ILE A CA 1
ATOM 1013 C C . ILE A 1 122 ? 8.824 6.949 7.459 1.00 91.81 122 ILE A C 1
ATOM 1015 O O . ILE A 1 122 ? 9.377 6.962 6.361 1.00 91.81 122 ILE A O 1
ATOM 1019 N N . GLU A 1 123 ? 8.928 7.972 8.305 1.00 92.56 123 GLU A N 1
ATOM 1020 C CA . GLU A 1 123 ? 9.693 9.178 7.997 1.00 92.56 123 GLU A CA 1
ATOM 1021 C C . GLU A 1 123 ? 11.186 8.867 7.821 1.00 92.56 123 GLU A C 1
ATOM 1023 O O . GLU A 1 123 ? 11.785 9.243 6.804 1.00 92.56 123 GLU A O 1
ATOM 1028 N N . ARG A 1 124 ? 11.757 8.059 8.726 1.00 91.69 124 ARG A N 1
ATOM 1029 C CA . ARG A 1 124 ? 13.130 7.543 8.598 1.00 91.69 124 ARG A CA 1
ATOM 1030 C C . ARG A 1 124 ? 13.329 6.738 7.309 1.00 91.69 124 ARG A C 1
ATOM 1032 O O . ARG A 1 124 ? 14.324 6.933 6.605 1.00 91.69 124 ARG A O 1
ATOM 1039 N N . ILE A 1 125 ? 12.401 5.843 6.968 1.00 92.19 125 ILE A N 1
ATOM 1040 C CA . ILE A 1 125 ? 12.459 5.032 5.740 1.00 92.19 125 ILE A CA 1
ATOM 1041 C C . ILE A 1 125 ? 12.341 5.919 4.498 1.00 92.19 125 ILE A C 1
ATOM 1043 O O . ILE A 1 125 ? 13.122 5.779 3.556 1.00 92.19 125 ILE A O 1
ATOM 1047 N N . LYS A 1 126 ? 11.404 6.868 4.488 1.00 90.94 126 LYS A N 1
ATOM 1048 C CA . LYS A 1 126 ? 11.183 7.808 3.384 1.00 90.94 126 LYS A CA 1
ATOM 1049 C C . LYS A 1 126 ? 12.427 8.649 3.125 1.00 90.94 126 LYS A C 1
ATOM 1051 O O . LYS A 1 126 ? 12.764 8.916 1.970 1.00 90.94 126 LYS A O 1
ATOM 1056 N N . GLU A 1 127 ? 13.145 9.039 4.173 1.00 91.81 127 GLU A N 1
ATOM 1057 C CA . GLU A 1 127 ? 14.414 9.740 4.031 1.00 91.81 127 GLU A CA 1
ATOM 1058 C C . GLU A 1 127 ? 15.514 8.863 3.414 1.00 91.81 127 GLU A C 1
ATOM 1060 O O . GLU A 1 127 ? 16.171 9.295 2.460 1.00 91.81 127 GLU A O 1
ATOM 1065 N N . LYS A 1 128 ? 15.673 7.616 3.875 1.00 87.56 128 LYS A N 1
ATOM 1066 C CA . LYS A 1 128 ? 16.590 6.647 3.246 1.00 87.56 128 LYS A CA 1
ATOM 1067 C C . LYS A 1 128 ? 16.237 6.422 1.770 1.00 87.56 128 LYS A C 1
ATOM 1069 O O . LYS A 1 128 ? 17.108 6.523 0.905 1.00 87.56 128 LYS A O 1
ATOM 1074 N N . ASN A 1 129 ? 14.953 6.237 1.466 1.00 87.50 129 ASN A N 1
ATOM 1075 C CA . ASN A 1 129 ? 14.452 6.061 0.104 1.00 87.50 129 ASN A CA 1
ATOM 1076 C C . ASN A 1 129 ? 14.657 7.307 -0.768 1.00 87.50 129 ASN A C 1
ATOM 1078 O O . ASN A 1 129 ? 14.959 7.172 -1.949 1.00 87.50 129 ASN A O 1
ATOM 1082 N N . ARG A 1 130 ? 14.593 8.530 -0.218 1.00 90.00 130 ARG A N 1
ATOM 1083 C CA . ARG A 1 130 ? 14.971 9.747 -0.964 1.00 90.00 130 ARG A CA 1
ATOM 1084 C C . ARG A 1 130 ? 16.426 9.702 -1.427 1.00 90.00 130 ARG A C 1
ATOM 1086 O O . ARG A 1 130 ? 16.705 10.095 -2.559 1.00 90.00 130 ARG A O 1
ATOM 1093 N N . LYS A 1 131 ? 17.351 9.240 -0.578 1.00 87.31 131 LYS A N 1
ATOM 1094 C CA . LYS A 1 131 ? 18.776 9.114 -0.935 1.00 87.31 131 LYS A CA 1
ATOM 1095 C C . LYS A 1 131 ? 18.979 8.047 -2.011 1.00 87.31 131 LYS A C 1
ATOM 1097 O O . LYS A 1 131 ? 19.626 8.327 -3.019 1.00 87.31 131 LYS A O 1
ATOM 1102 N N . LEU A 1 132 ? 18.353 6.883 -1.848 1.00 85.69 132 LEU A N 1
ATOM 1103 C CA . LEU A 1 132 ? 18.373 5.812 -2.849 1.00 85.69 132 LEU A CA 1
ATOM 1104 C C . LEU A 1 132 ? 17.807 6.278 -4.194 1.00 85.69 132 LEU A C 1
ATOM 1106 O O . LEU A 1 132 ? 18.445 6.088 -5.223 1.00 85.69 132 LEU A O 1
ATOM 1110 N N . ASN A 1 133 ? 16.675 6.982 -4.192 1.00 83.75 133 ASN A N 1
ATOM 1111 C CA . ASN A 1 133 ? 16.060 7.497 -5.414 1.00 83.75 133 ASN A CA 1
ATOM 1112 C C . ASN A 1 133 ? 16.943 8.524 -6.131 1.00 83.75 133 ASN A C 1
ATOM 1114 O O . ASN A 1 133 ? 16.942 8.575 -7.360 1.00 83.75 133 ASN A O 1
ATOM 1118 N N . LYS A 1 134 ? 17.726 9.329 -5.401 1.00 90.00 134 LYS A N 1
ATOM 1119 C CA . LYS A 1 134 ? 18.731 10.204 -6.027 1.00 90.00 134 LYS A CA 1
ATOM 1120 C C . LYS A 1 134 ? 19.797 9.384 -6.752 1.00 90.00 134 LYS A C 1
ATOM 1122 O O . LYS A 1 134 ? 20.133 9.714 -7.884 1.00 90.00 134 LYS A O 1
ATOM 1127 N N . ILE A 1 135 ? 20.303 8.320 -6.131 1.00 90.62 135 ILE A N 1
ATOM 1128 C CA . ILE A 1 135 ? 21.301 7.430 -6.745 1.00 90.62 135 ILE A CA 1
ATOM 1129 C C . ILE A 1 135 ? 20.703 6.719 -7.964 1.00 90.62 135 ILE A C 1
ATOM 1131 O O . ILE A 1 135 ? 21.297 6.753 -9.037 1.00 90.62 135 ILE A O 1
ATOM 1135 N N . LEU A 1 136 ? 19.494 6.169 -7.838 1.00 86.69 136 LEU A N 1
ATOM 1136 C CA . LEU A 1 136 ? 18.792 5.491 -8.926 1.00 86.69 136 LEU A CA 1
ATOM 1137 C C . LEU A 1 136 ? 18.581 6.414 -10.130 1.00 86.69 136 LEU A C 1
ATOM 1139 O O . LEU A 1 136 ? 18.860 6.015 -11.254 1.00 86.69 136 LEU A O 1
ATOM 1143 N N . LYS A 1 137 ? 18.161 7.668 -9.912 1.00 89.31 137 LYS A N 1
ATOM 1144 C CA . LYS A 1 137 ? 18.024 8.653 -10.998 1.00 89.31 137 LYS A CA 1
ATOM 1145 C C . LYS A 1 137 ? 19.359 8.960 -11.682 1.00 89.31 137 LYS A C 1
ATOM 1147 O O . LYS A 1 137 ? 19.378 9.137 -12.895 1.00 89.31 137 LYS A O 1
ATOM 1152 N N . ARG A 1 138 ? 20.471 8.993 -10.935 1.00 89.75 138 ARG A N 1
ATOM 1153 C CA . ARG A 1 138 ? 21.818 9.177 -11.509 1.00 89.75 138 ARG A CA 1
ATOM 1154 C C . ARG A 1 138 ? 22.226 7.983 -12.371 1.00 89.75 138 ARG A C 1
ATOM 1156 O O . ARG A 1 138 ? 22.727 8.191 -13.470 1.00 89.75 138 ARG A O 1
ATOM 1163 N N . ILE A 1 139 ? 21.967 6.761 -11.902 1.00 90.19 139 ILE A N 1
ATOM 1164 C CA . ILE A 1 139 ? 22.224 5.531 -12.665 1.00 90.19 139 ILE A CA 1
ATOM 1165 C C . ILE A 1 139 ? 21.354 5.496 -13.924 1.00 90.19 139 ILE A C 1
ATOM 1167 O O . ILE A 1 139 ? 21.871 5.271 -15.012 1.00 90.19 139 ILE A O 1
ATOM 1171 N N . LEU A 1 140 ? 20.055 5.778 -13.802 1.00 91.00 140 LEU A N 1
ATOM 1172 C CA . LEU A 1 140 ? 19.125 5.802 -14.931 1.00 91.00 140 LEU A CA 1
ATOM 1173 C C . LEU A 1 140 ? 19.561 6.812 -16.000 1.00 91.00 140 LEU A C 1
ATOM 1175 O O . LEU A 1 140 ? 19.548 6.492 -17.184 1.00 91.00 140 LEU A O 1
ATOM 1179 N N . PHE A 1 141 ? 19.990 8.006 -15.586 1.00 93.19 141 PHE A N 1
ATOM 1180 C CA . PHE A 1 141 ? 20.527 9.015 -16.495 1.00 93.19 141 PHE A CA 1
ATOM 1181 C C . PHE A 1 141 ? 21.780 8.517 -17.233 1.00 93.19 141 PHE A C 1
ATOM 1183 O O . PHE A 1 141 ? 21.893 8.695 -18.443 1.00 93.19 141 PHE A O 1
ATOM 1190 N N . TRP A 1 142 ? 22.685 7.830 -16.529 1.00 92.06 142 TRP A N 1
ATOM 1191 C CA . TRP A 1 142 ? 23.865 7.199 -17.130 1.00 92.06 142 TRP A CA 1
ATOM 1192 C C . TRP A 1 142 ? 23.500 6.115 -18.149 1.00 92.06 142 TRP A C 1
ATOM 1194 O O . TRP A 1 142 ? 24.030 6.108 -19.257 1.00 92.06 142 TRP A O 1
ATOM 1204 N N . VAL A 1 143 ? 22.563 5.229 -17.805 1.00 87.44 143 VAL A N 1
ATOM 1205 C CA . VAL A 1 143 ? 22.094 4.157 -18.697 1.00 87.44 143 VAL A CA 1
ATOM 1206 C C . VAL A 1 143 ? 21.434 4.736 -19.949 1.00 87.44 143 VAL A C 1
ATOM 1208 O O . VAL A 1 143 ? 21.747 4.302 -21.056 1.00 87.44 143 VAL A O 1
ATOM 1211 N N . LEU A 1 144 ? 20.579 5.753 -19.799 1.00 88.94 144 LEU A N 1
ATOM 1212 C CA . LEU A 1 144 ? 19.972 6.464 -20.928 1.00 88.94 144 LEU A CA 1
ATOM 1213 C C . LEU A 1 144 ? 21.035 7.104 -21.827 1.00 88.94 144 LEU A C 1
ATOM 1215 O O . LEU A 1 144 ? 20.958 6.972 -23.046 1.00 88.94 144 LEU A O 1
ATOM 1219 N N . GLY A 1 145 ? 22.058 7.732 -21.241 1.00 91.06 145 GLY A N 1
ATOM 1220 C CA . GLY A 1 145 ? 23.187 8.286 -21.988 1.00 91.06 145 GLY A CA 1
ATOM 1221 C C . GLY A 1 145 ? 23.927 7.227 -22.811 1.00 91.06 145 GLY A C 1
ATOM 1222 O O . GLY A 1 145 ? 24.165 7.429 -23.999 1.00 91.06 145 GLY A O 1
ATOM 1223 N N . ILE A 1 146 ? 24.225 6.067 -22.218 1.00 88.19 146 ILE A N 1
ATOM 1224 C CA . ILE A 1 146 ? 24.877 4.947 -22.919 1.00 88.19 146 ILE A CA 1
ATOM 1225 C C . ILE A 1 146 ? 24.015 4.453 -24.089 1.00 88.19 146 ILE A C 1
ATOM 1227 O O . ILE A 1 146 ? 24.537 4.226 -25.181 1.00 88.19 146 ILE A O 1
ATOM 1231 N N . ILE A 1 147 ? 22.702 4.309 -23.886 1.00 86.31 147 ILE A N 1
ATOM 1232 C CA . ILE A 1 147 ? 21.770 3.888 -24.941 1.00 86.31 147 ILE A CA 1
ATOM 1233 C C . ILE A 1 147 ? 21.767 4.901 -26.090 1.00 86.31 147 ILE A C 1
ATOM 1235 O O . ILE A 1 147 ? 21.869 4.497 -27.245 1.00 86.31 147 ILE A O 1
ATOM 1239 N N . LEU A 1 148 ? 21.720 6.204 -25.796 1.00 90.94 148 LEU A N 1
ATOM 1240 C CA . LEU A 1 148 ? 21.750 7.257 -26.817 1.00 90.94 148 LEU A CA 1
ATOM 1241 C C . LEU A 1 148 ? 23.043 7.235 -27.640 1.00 90.94 148 LEU A C 1
ATOM 1243 O O . LEU A 1 148 ? 22.982 7.289 -28.867 1.00 90.94 148 LEU A O 1
ATOM 1247 N N . VAL A 1 149 ? 24.202 7.087 -26.990 1.00 91.44 149 VAL A N 1
ATOM 1248 C CA . VAL A 1 149 ? 25.498 6.961 -27.682 1.00 91.44 149 VAL A CA 1
ATOM 1249 C C . VAL A 1 149 ? 25.510 5.731 -28.588 1.00 91.44 149 VAL A C 1
ATOM 1251 O O . VAL A 1 149 ? 25.959 5.798 -29.731 1.00 91.44 149 VAL A O 1
ATOM 1254 N N . ARG A 1 150 ? 24.966 4.608 -28.108 1.00 85.56 150 ARG A N 1
ATOM 1255 C CA . ARG A 1 150 ? 24.892 3.368 -28.883 1.00 85.56 150 ARG A CA 1
ATOM 1256 C C . ARG A 1 150 ? 23.958 3.504 -30.090 1.00 85.56 150 ARG A C 1
ATOM 1258 O O . ARG A 1 150 ? 24.303 3.039 -31.169 1.00 85.56 150 ARG A O 1
ATOM 1265 N N . MET A 1 151 ? 22.820 4.179 -29.931 1.00 88.31 151 MET A N 1
ATOM 1266 C CA . MET A 1 151 ? 21.889 4.478 -31.025 1.00 88.31 151 MET A CA 1
ATOM 1267 C C . MET A 1 151 ? 22.518 5.403 -32.071 1.00 88.31 151 MET A C 1
ATOM 1269 O O . MET A 1 151 ? 22.397 5.138 -33.263 1.00 88.31 151 MET A O 1
ATOM 1273 N N . ALA A 1 152 ? 23.243 6.440 -31.643 1.00 89.69 152 ALA A N 1
ATOM 1274 C CA . ALA A 1 152 ? 23.962 7.336 -32.547 1.00 89.69 152 ALA A CA 1
ATOM 1275 C C . ALA A 1 152 ? 25.060 6.601 -33.330 1.00 89.69 152 ALA A C 1
ATOM 1277 O O . ALA A 1 152 ? 25.209 6.814 -34.529 1.00 89.69 152 ALA A O 1
ATOM 1278 N N . PHE A 1 153 ? 25.786 5.688 -32.679 1.00 93.25 153 PHE A N 1
ATOM 1279 C CA . PHE A 1 153 ? 26.791 4.857 -33.339 1.00 93.25 153 PHE A CA 1
ATOM 1280 C C . PHE A 1 153 ? 26.175 3.906 -34.372 1.00 93.25 153 PHE A C 1
ATOM 1282 O O . PHE A 1 153 ? 26.696 3.774 -35.475 1.00 93.25 153 PHE A O 1
ATOM 1289 N N . VAL A 1 154 ? 25.041 3.275 -34.052 1.00 88.62 154 VAL A N 1
ATOM 1290 C CA . VAL A 1 154 ? 24.302 2.437 -35.010 1.00 88.62 154 VAL A CA 1
ATOM 1291 C C . VAL A 1 154 ? 23.804 3.271 -36.191 1.00 88.62 154 VAL A C 1
ATOM 1293 O O . VAL A 1 154 ? 23.950 2.848 -37.333 1.00 88.62 154 VAL A O 1
ATOM 1296 N N . PHE A 1 155 ? 23.276 4.470 -35.940 1.00 91.38 155 PHE A N 1
ATOM 1297 C CA . PHE A 1 155 ? 22.854 5.387 -36.997 1.00 91.38 155 PHE A CA 1
ATOM 1298 C C . PHE A 1 155 ? 24.029 5.806 -37.894 1.00 91.38 155 PHE A C 1
ATOM 1300 O O . PHE A 1 155 ? 23.913 5.771 -39.116 1.00 91.38 155 PHE A O 1
ATOM 1307 N N . LEU A 1 156 ? 25.184 6.118 -37.297 1.00 91.19 156 LEU A N 1
ATOM 1308 C CA . LEU A 1 156 ? 26.415 6.432 -38.020 1.00 91.19 156 LEU A CA 1
ATOM 1309 C C . LEU A 1 156 ? 26.896 5.243 -38.863 1.00 91.19 156 LEU A C 1
ATOM 1311 O O . LEU A 1 156 ? 27.266 5.432 -40.015 1.00 91.19 156 LEU A O 1
ATOM 1315 N N . LEU A 1 157 ? 26.857 4.019 -38.329 1.00 88.88 157 LEU A N 1
ATOM 1316 C CA . LEU A 1 157 ? 27.201 2.818 -39.093 1.00 88.88 157 LEU A CA 1
ATOM 1317 C C . LEU A 1 157 ? 26.252 2.590 -40.269 1.00 88.88 157 LEU A C 1
ATOM 1319 O O . LEU A 1 157 ? 26.713 2.248 -41.352 1.00 88.88 157 LEU A O 1
ATOM 1323 N N . ILE A 1 158 ? 24.946 2.793 -40.080 1.00 86.31 158 ILE A N 1
ATOM 1324 C CA . ILE A 1 158 ? 23.966 2.700 -41.171 1.00 86.31 158 ILE A CA 1
ATOM 1325 C C . ILE A 1 158 ? 24.271 3.747 -42.248 1.00 86.31 158 ILE A C 1
ATOM 1327 O O . ILE A 1 158 ? 24.259 3.413 -43.428 1.00 86.31 158 ILE A O 1
ATOM 1331 N N . PHE A 1 159 ? 24.587 4.983 -41.854 1.00 88.44 159 PHE A N 1
ATOM 1332 C CA . PHE A 1 159 ? 24.964 6.054 -42.777 1.00 88.44 159 PHE A CA 1
ATOM 1333 C C . PHE A 1 159 ? 26.242 5.714 -43.563 1.00 88.44 159 PHE A C 1
ATOM 1335 O O . PHE A 1 159 ? 26.244 5.785 -44.788 1.00 88.44 159 PHE A O 1
ATOM 1342 N N . LEU A 1 160 ? 27.295 5.256 -42.878 1.00 86.50 160 LEU A N 1
ATOM 1343 C CA . LEU A 1 160 ? 28.567 4.873 -43.504 1.00 86.50 160 LEU A CA 1
ATOM 1344 C C . LEU A 1 160 ? 28.440 3.646 -44.420 1.00 86.50 160 LEU A C 1
ATOM 1346 O O . LEU A 1 160 ? 29.082 3.583 -45.463 1.00 86.50 160 LEU A O 1
ATOM 1350 N N . LEU A 1 161 ? 27.608 2.666 -44.059 1.00 80.00 161 LEU A N 1
ATOM 1351 C CA . LEU A 1 161 ? 27.346 1.494 -44.902 1.00 80.00 161 LEU A CA 1
ATOM 1352 C C . LEU A 1 161 ? 26.376 1.796 -46.057 1.00 80.00 161 LEU A C 1
ATOM 1354 O O . LEU A 1 161 ? 26.357 1.052 -47.040 1.00 80.00 161 LEU A O 1
ATOM 1358 N N . GLY A 1 162 ? 25.581 2.866 -45.956 1.00 71.44 162 GLY A N 1
ATOM 1359 C CA . GLY A 1 162 ? 24.685 3.338 -47.012 1.00 71.44 162 GLY A CA 1
ATOM 1360 C C . GLY A 1 162 ? 25.430 3.875 -48.236 1.00 71.44 162 GLY A C 1
ATOM 1361 O O . GLY A 1 162 ? 25.027 3.580 -49.358 1.00 71.44 162 GLY A O 1
ATOM 1362 N N . ASP A 1 163 ? 26.558 4.554 -48.022 1.00 61.75 163 ASP A N 1
ATOM 1363 C CA . ASP A 1 163 ? 27.359 5.213 -49.069 1.00 61.75 163 ASP A CA 1
ATOM 1364 C C . ASP A 1 163 ? 28.027 4.220 -50.049 1.00 61.75 163 ASP A C 1
ATOM 1366 O O . ASP A 1 163 ? 28.227 4.488 -51.233 1.00 61.75 163 ASP A O 1
ATOM 1370 N N . SER A 1 164 ? 28.305 2.989 -49.602 1.00 61.97 164 SER A N 1
ATOM 1371 C CA . SER A 1 164 ? 28.982 1.977 -50.429 1.00 61.97 164 SER A CA 1
ATOM 1372 C C . SER A 1 164 ? 28.127 1.441 -51.593 1.00 61.97 164 SER A C 1
ATOM 1374 O O . SER A 1 164 ? 28.672 0.916 -52.572 1.00 61.97 164 SER A O 1
ATOM 1376 N N . LYS A 1 165 ? 26.791 1.553 -51.527 1.00 57.75 165 LYS A N 1
ATOM 1377 C CA . LYS A 1 165 ? 25.902 1.021 -52.579 1.00 57.75 165 LYS A CA 1
ATOM 1378 C C . LYS A 1 165 ? 25.865 1.881 -53.842 1.00 57.75 165 LYS A C 1
ATOM 1380 O O . LYS A 1 165 ? 25.640 1.326 -54.920 1.00 57.75 165 LYS A O 1
ATOM 1385 N N . ASP A 1 166 ? 26.135 3.179 -53.741 1.00 59.09 166 ASP A N 1
ATOM 1386 C CA . ASP A 1 166 ? 26.069 4.091 -54.887 1.00 59.09 166 ASP A CA 1
ATOM 1387 C C . ASP A 1 166 ? 27.303 3.969 -55.794 1.00 59.09 166 ASP A C 1
ATOM 1389 O O . ASP A 1 166 ? 27.186 4.009 -57.022 1.00 59.09 166 ASP A O 1
ATOM 1393 N N . HIS A 1 167 ? 28.468 3.666 -55.211 1.00 55.34 167 HIS A N 1
ATOM 1394 C CA . HIS A 1 167 ? 29.715 3.473 -55.957 1.00 55.34 167 HIS A CA 1
ATOM 1395 C C . HIS A 1 167 ? 29.707 2.220 -56.851 1.00 55.34 167 HIS A C 1
ATOM 1397 O O . HIS A 1 167 ? 30.177 2.265 -57.985 1.00 55.34 167 HIS A O 1
ATOM 1403 N N . LYS A 1 168 ? 29.113 1.103 -56.402 1.00 59.28 168 LYS A N 1
ATOM 1404 C CA . LYS A 1 168 ? 29.020 -0.120 -57.230 1.00 59.28 168 LYS A CA 1
ATOM 1405 C C . LYS A 1 168 ? 28.035 0.011 -58.395 1.00 59.28 168 LYS A C 1
ATOM 1407 O O . LYS A 1 168 ? 28.176 -0.684 -59.401 1.00 59.28 168 LYS A O 1
ATOM 1412 N N . LYS A 1 169 ? 27.026 0.881 -58.275 1.00 60.53 169 LYS A N 1
ATOM 1413 C CA . LYS A 1 169 ? 26.035 1.104 -59.336 1.00 60.53 169 LYS A CA 1
ATOM 1414 C C . LYS A 1 169 ? 26.612 1.943 -60.479 1.00 60.53 169 LYS A C 1
ATOM 1416 O O . LYS A 1 169 ? 26.330 1.627 -61.631 1.00 60.53 169 LYS A O 1
ATOM 1421 N N . SER A 1 170 ? 27.439 2.951 -60.188 1.00 59.47 170 SER A N 1
ATOM 1422 C CA . SER A 1 170 ? 28.098 3.750 -61.234 1.00 59.47 170 SER A CA 1
ATOM 1423 C C . SER A 1 170 ? 29.149 2.941 -62.001 1.00 59.47 170 SER A C 1
ATOM 1425 O O . SER A 1 170 ? 29.186 3.004 -63.227 1.00 59.47 170 SER A O 1
ATOM 1427 N N . GLU A 1 171 ? 29.922 2.103 -61.306 1.00 60.09 171 GLU A N 1
ATOM 1428 C CA . GLU A 1 171 ? 30.962 1.251 -61.901 1.00 60.09 171 GLU A CA 1
ATOM 1429 C C . GLU A 1 171 ? 30.371 0.157 -62.816 1.00 60.09 171 GLU A C 1
ATOM 1431 O O . GLU A 1 171 ? 30.863 -0.088 -63.918 1.00 60.09 171 GLU A O 1
ATOM 1436 N N . SER A 1 172 ? 29.245 -0.444 -62.412 1.00 60.19 172 SER A N 1
ATOM 1437 C CA . SER A 1 172 ?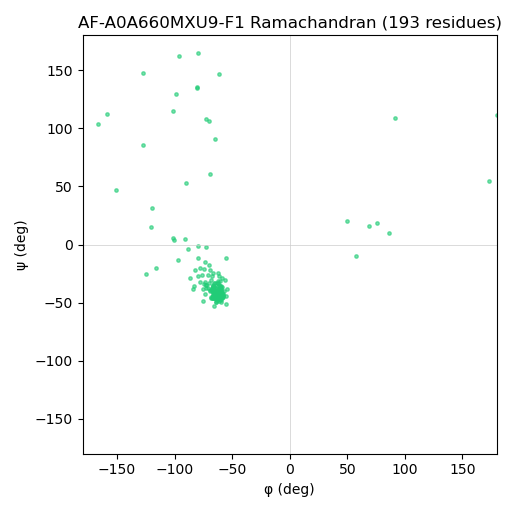 28.478 -1.398 -63.231 1.00 60.19 172 SER A CA 1
ATOM 1438 C C . SER A 1 172 ? 27.904 -0.757 -64.505 1.00 60.19 172 SER A C 1
ATOM 1440 O O . SER A 1 172 ? 28.025 -1.316 -65.598 1.00 60.19 172 SER A O 1
ATOM 1442 N N . VAL A 1 173 ? 27.341 0.453 -64.397 1.00 62.91 173 VAL A N 1
ATOM 1443 C CA . VAL A 1 173 ? 26.810 1.199 -65.551 1.00 62.91 173 VAL A CA 1
ATOM 1444 C C . VAL A 1 173 ? 27.938 1.607 -66.507 1.00 62.91 173 VAL A C 1
ATOM 1446 O O . VAL A 1 173 ? 27.788 1.450 -67.720 1.00 62.91 173 VAL A O 1
ATOM 1449 N N . MET A 1 174 ? 29.094 2.039 -65.992 1.00 58.62 174 MET A N 1
ATOM 1450 C CA . MET A 1 174 ? 30.267 2.372 -66.812 1.00 58.62 174 MET A CA 1
ATOM 1451 C C . MET A 1 174 ? 30.809 1.162 -67.583 1.00 58.62 174 MET A C 1
ATOM 1453 O O . MET A 1 174 ? 31.046 1.268 -68.786 1.00 58.62 174 MET A O 1
ATOM 1457 N N . ASN A 1 175 ? 30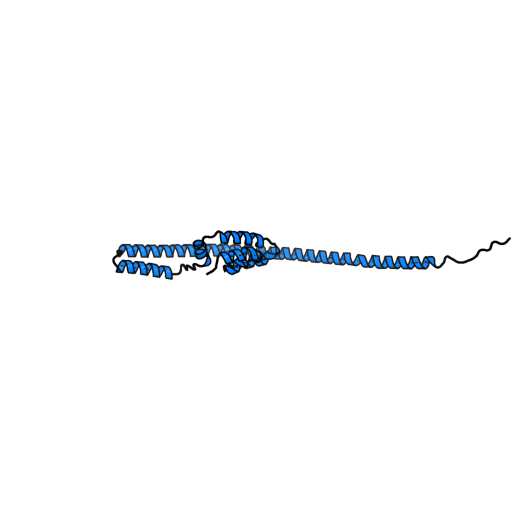.917 -0.007 -66.945 1.00 60.56 175 ASN A N 1
ATOM 1458 C CA . ASN A 1 175 ? 31.401 -1.217 -67.616 1.00 60.56 175 ASN A CA 1
ATOM 1459 C C . ASN A 1 175 ? 30.417 -1.749 -68.677 1.00 60.56 175 ASN A C 1
ATOM 1461 O O . ASN A 1 175 ? 30.851 -2.289 -69.695 1.00 60.56 175 ASN A O 1
ATOM 1465 N N . SER A 1 176 ? 29.106 -1.543 -68.503 1.00 59.78 176 SER A N 1
ATOM 1466 C CA . SER A 1 176 ? 28.099 -1.916 -69.514 1.00 59.78 176 SER A CA 1
ATOM 1467 C C . SER A 1 176 ? 28.136 -1.038 -70.779 1.00 59.78 176 SER A C 1
ATOM 1469 O O . SER A 1 176 ? 27.939 -1.537 -71.891 1.00 59.78 176 SER A O 1
ATOM 1471 N N . SER A 1 177 ? 28.470 0.250 -70.640 1.00 57.75 177 SER A N 1
ATOM 1472 C CA . SER A 1 177 ? 28.609 1.177 -71.774 1.00 57.75 177 SER A CA 1
ATOM 1473 C C . SER A 1 177 ? 29.889 0.935 -72.580 1.00 57.75 177 SER A C 1
ATOM 1475 O O . SER A 1 177 ? 29.872 1.060 -73.802 1.00 57.75 177 SER A O 1
ATOM 1477 N N . ILE A 1 178 ? 30.983 0.535 -71.922 1.00 56.00 178 ILE A N 1
ATOM 1478 C CA . ILE A 1 178 ? 32.261 0.222 -72.587 1.00 56.00 178 ILE A CA 1
ATOM 1479 C C . ILE A 1 178 ? 32.177 -1.113 -73.352 1.00 56.00 178 ILE A C 1
ATOM 1481 O O . ILE A 1 178 ? 32.729 -1.236 -74.444 1.00 56.00 178 ILE A O 1
ATOM 1485 N N . GLY A 1 179 ? 31.427 -2.098 -72.843 1.00 54.69 179 GLY A N 1
ATOM 1486 C CA . GLY A 1 179 ? 31.210 -3.372 -73.543 1.00 54.69 179 GLY A CA 1
ATOM 1487 C C . GLY A 1 179 ? 30.395 -3.253 -74.839 1.00 54.69 179 GLY A C 1
ATOM 1488 O O . GLY A 1 179 ? 30.546 -4.077 -75.736 1.00 54.69 179 GLY A O 1
ATOM 1489 N N . THR A 1 180 ? 29.565 -2.213 -74.972 1.00 54.75 180 THR A N 1
ATOM 1490 C CA . THR A 1 180 ? 28.694 -2.028 -76.147 1.00 54.75 180 THR A CA 1
ATOM 1491 C C . THR A 1 180 ? 29.401 -1.290 -77.293 1.00 54.75 180 THR A C 1
ATOM 1493 O O . THR A 1 180 ? 29.116 -1.550 -78.460 1.00 54.75 180 THR A O 1
ATOM 1496 N N . THR A 1 181 ? 30.373 -0.418 -77.007 1.00 51.34 181 THR A N 1
ATOM 1497 C CA . THR A 1 181 ? 31.147 0.291 -78.045 1.00 51.34 181 THR A CA 1
ATOM 1498 C C . THR A 1 181 ? 32.295 -0.540 -78.625 1.00 51.34 181 THR A C 1
ATOM 1500 O O . THR A 1 181 ? 32.694 -0.304 -79.764 1.00 51.34 181 THR A O 1
ATOM 1503 N N . GLY A 1 182 ? 32.783 -1.555 -77.901 1.00 50.00 182 GLY A N 1
ATOM 1504 C CA . GLY A 1 182 ? 33.831 -2.469 -78.378 1.00 50.00 182 GLY A CA 1
ATOM 1505 C C . GLY A 1 182 ? 33.398 -3.441 -79.486 1.00 50.00 182 GLY A C 1
ATOM 1506 O O . GLY A 1 182 ? 34.254 -3.961 -80.193 1.00 50.00 182 GLY A O 1
ATOM 1507 N N . ASN A 1 183 ? 32.092 -3.652 -79.685 1.00 50.84 183 ASN A N 1
ATOM 1508 C CA . ASN A 1 183 ? 31.554 -4.608 -80.666 1.00 50.84 183 ASN A CA 1
ATOM 1509 C C . ASN A 1 183 ? 31.044 -3.965 -81.972 1.00 50.84 183 ASN A C 1
ATOM 1511 O O . ASN A 1 183 ? 30.486 -4.660 -82.815 1.00 50.84 183 ASN A O 1
ATOM 1515 N N . LEU A 1 184 ? 31.230 -2.653 -82.165 1.00 50.19 184 LEU A N 1
ATOM 1516 C CA . LEU A 1 184 ? 30.774 -1.932 -83.367 1.00 50.19 184 LEU A CA 1
ATOM 1517 C C . LEU A 1 184 ? 31.886 -1.669 -84.404 1.00 50.19 184 LEU A C 1
ATOM 1519 O O . LEU A 1 184 ? 31.624 -1.043 -85.426 1.00 50.19 184 LEU A O 1
ATOM 1523 N N . PHE A 1 185 ? 33.108 -2.168 -84.180 1.00 52.19 185 PHE A N 1
ATOM 1524 C CA . PHE A 1 185 ? 34.268 -1.987 -85.074 1.00 52.19 185 PHE A CA 1
ATOM 1525 C C . PHE A 1 185 ? 34.845 -3.305 -85.623 1.00 52.19 185 PHE A C 1
ATOM 1527 O O . PHE A 1 185 ? 36.045 -3.407 -85.871 1.00 52.19 185 PHE A O 1
ATOM 1534 N N . GLY A 1 186 ? 34.012 -4.328 -85.828 1.00 53.72 186 GLY A N 1
ATOM 1535 C CA . GLY A 1 186 ? 34.509 -5.655 -86.195 1.00 53.72 186 GLY A CA 1
ATOM 1536 C C . GLY A 1 186 ? 33.570 -6.506 -87.032 1.00 53.72 186 GLY A C 1
ATOM 1537 O O . GLY A 1 186 ? 33.414 -7.669 -86.709 1.00 53.72 186 GLY A O 1
ATOM 1538 N N . GLU A 1 187 ? 32.964 -5.970 -88.091 1.00 53.88 187 GLU A N 1
ATOM 1539 C CA . GLU A 1 187 ? 32.443 -6.803 -89.187 1.00 53.88 187 GLU A CA 1
ATOM 1540 C C .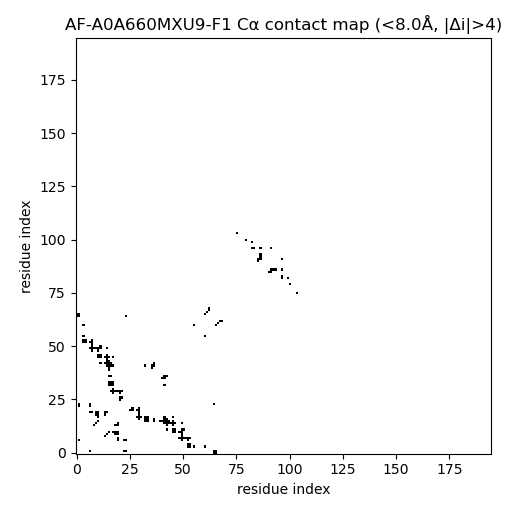 GLU A 1 187 ? 32.107 -5.927 -90.401 1.00 53.88 187 GLU A C 1
ATOM 1542 O O . GLU A 1 187 ? 31.113 -5.206 -90.384 1.00 53.88 187 GLU A O 1
ATOM 1547 N N . ASN A 1 188 ? 32.960 -5.939 -91.435 1.00 44.84 188 ASN A N 1
ATOM 1548 C CA . ASN A 1 188 ? 32.528 -5.978 -92.840 1.00 44.84 188 ASN A CA 1
ATOM 1549 C C . ASN A 1 188 ? 33.709 -5.976 -93.828 1.00 44.84 188 ASN A C 1
ATOM 1551 O O . ASN A 1 188 ? 34.354 -4.956 -94.047 1.00 44.84 188 ASN A O 1
ATOM 1555 N N . GLY A 1 189 ? 33.880 -7.120 -94.501 1.00 49.78 189 GLY A N 1
ATOM 1556 C CA . GLY A 1 189 ? 34.006 -7.165 -95.961 1.00 49.78 189 GLY A CA 1
ATOM 1557 C C . GLY A 1 189 ? 35.405 -7.077 -96.574 1.00 49.78 189 GLY A C 1
ATOM 1558 O O . GLY A 1 189 ? 35.982 -6.002 -96.680 1.00 49.78 189 GLY A O 1
ATOM 1559 N N . GLY A 1 190 ? 35.888 -8.197 -97.125 1.00 43.59 190 GLY A N 1
ATOM 1560 C CA . GLY A 1 190 ? 37.031 -8.177 -98.042 1.00 43.59 190 GLY A CA 1
ATOM 1561 C C . GLY A 1 190 ? 37.566 -9.544 -98.453 1.00 43.59 190 GLY A C 1
ATOM 1562 O O . GLY A 1 190 ? 38.746 -9.814 -98.272 1.00 43.59 190 GLY A O 1
ATOM 1563 N N . ASN A 1 191 ? 36.710 -10.414 -98.993 1.00 52.16 191 ASN A N 1
ATOM 1564 C CA . ASN A 1 191 ? 37.146 -11.630 -99.678 1.00 52.16 191 ASN A CA 1
ATOM 1565 C C . ASN A 1 191 ? 37.750 -11.242 -101.041 1.00 52.16 191 ASN A C 1
ATOM 1567 O O . ASN A 1 191 ? 37.015 -10.840 -101.941 1.00 52.16 191 ASN A O 1
ATOM 1571 N N . VAL A 1 192 ? 39.072 -11.347 -101.187 1.00 52.72 192 VAL A N 1
ATOM 1572 C CA . VAL A 1 192 ? 39.769 -11.308 -102.481 1.00 52.72 192 VAL A CA 1
ATOM 1573 C C . VAL A 1 192 ? 40.677 -12.531 -102.591 1.00 52.72 192 VAL A C 1
ATOM 1575 O O . VAL A 1 192 ? 41.857 -12.496 -102.260 1.00 52.72 192 VAL A O 1
ATOM 1578 N N . ALA A 1 193 ? 40.097 -13.639 -103.047 1.00 45.78 193 ALA A N 1
ATOM 1579 C CA . ALA A 1 193 ? 40.836 -14.765 -103.599 1.00 45.78 193 ALA A CA 1
ATOM 1580 C C . ALA A 1 193 ? 40.739 -14.681 -105.128 1.00 45.78 193 ALA A C 1
ATOM 1582 O O . ALA A 1 193 ? 39.649 -14.780 -105.691 1.00 45.78 193 ALA A O 1
ATOM 1583 N N . GLY A 1 194 ? 41.874 -14.463 -105.789 1.00 55.53 194 GLY A N 1
ATOM 1584 C CA . GLY A 1 194 ? 41.979 -14.422 -107.240 1.00 55.53 194 GLY A CA 1
ATOM 1585 C C . GLY A 1 194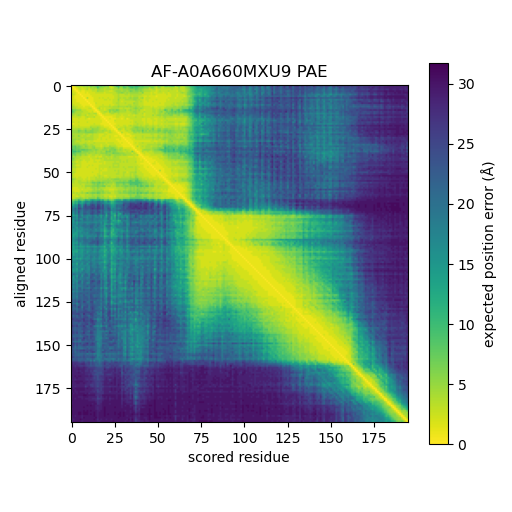 ? 43.411 -14.681 -107.694 1.00 55.53 194 GLY A C 1
ATOM 1586 O O . GLY A 1 194 ? 44.255 -13.810 -107.505 1.00 55.53 194 GLY A O 1
ATOM 1587 N N . LEU A 1 195 ? 43.568 -15.842 -108.349 1.00 42.75 195 LEU A N 1
ATOM 1588 C CA . LEU A 1 195 ? 44.672 -16.334 -109.195 1.00 42.75 195 LEU A CA 1
ATOM 1589 C C . LEU A 1 195 ? 45.941 -16.863 -108.511 1.00 42.75 195 LEU A C 1
ATOM 1591 O O . LEU A 1 195 ? 46.640 -16.102 -107.814 1.00 42.75 195 LEU A O 1
#

Foldseek 3Di:
DQDLLVLLVCLQPVQQQQVSCVSLVVVVVSVVSNVCSVVVVSNVVSNVVSVVSVVDDPVRCCVVRPVPPPPDCPVVVVVLVVLVVCVVVVVDDPVVNVVVNVVSVVVVVVVVVVVVVVVVVVVVVVVVVVVVVVVVVVVVVVVVVVVVVVVVVVVVVCVVVVVVVVVVVVVVVVVVVVVVVVPPPDDDDDDDDDD

Radius of gyration: 40.57 Å; Cα contacts (8 Å, |Δi|>4): 109; chains: 1; bounding box: 75×27×149 Å